Protein AF-A0A357ZGT5-F1 (afdb_monomer_lite)

Secondary structure (DSSP, 8-state):
-PPPHHHHHHHHHHHHHHHHHHHHHHHHHHHTT---GGG-SSS-HHHHHHHHHHHHHHHHHHHHHHHHHHHHHHHHHHHSS---GGGGTT-HHHHHHHHHTS--GGG--S--TT-SPP--TTTTHHHHHHHHHHTSTTTTHHHHHTT-TT----HHHHHHHHHHT----HHHHHHHHHHHHHHHHHHTT--S-THHHHTT--TTSSSS----HHHHHHHHHHHHHHHHHHHHHHHHHHHHHHHTT--S--TT---HHHHHHHHHSS-HHHHIIIIII--S-HHHHHHHHHHHT---TT-----

Foldseek 3Di:
DDDDPLRVVLVVLQVLLLQLLVLQLQLLLLLLQQDDPVPPPPDDNVVNLVSNLSSLVSNLSSLLSLLLSLLQLLCCLVPVHGDDCVVVPSQQVVSLVSSQPRDLVVLDDPPCPQLHADDDPLPPLLSVLSRCCRVCVQNCVVVVCVVDVDDDDDSSVSLVVQLVRFDDDVLLVVLLVLLVCLVVVVVVPDPPPCCVVVVLDPDDDAPDGRGDRSSNRSSLVSLSSSLNSLSSSLSSQVSSVVVSPNDPDPDPSDTSNVSCVVQRPDDSSVNCCCSRSNPPCPPVSVVVVVVVVDPDPPPPDDD

Radius of gyration: 22.73 Å; chains: 1; bounding box: 50×47×88 Å

pLDDT: mean 81.33, std 16.62, range [40.03, 98.38]

Sequence (303 aa):
MNVPRELQIWRSLVSETQFAVELTNLGITRLCHVPLPEHFFIGNPRDGQYALDVGLHSFTSGLERLCKLAISVHNFCLNNEFPNLRKLSHNIKDILDQLEKCDMTSFAHATDKYLTRPVDPLDPELTKFLTQFAQGAGRYEYLDALSYSDRDTDMYQDWQLLCARSSLHDDIKNLVALRSVIPDAIDAGISGPVEALLDFFTIENCFGKTMYEPSVAVALSLFRKARWAAACLSSVSSHAFRVLHIPGILPGIPYLTEIVSPGLLHSSSSYFQYNIAKLNDVGGINEALSAIRFPNEDDTEED

Structure (mmCIF, N/CA/C/O backbone):
data_AF-A0A357ZGT5-F1
#
_entry.id   AF-A0A357ZGT5-F1
#
loop_
_atom_site.group_PDB
_atom_site.id
_atom_site.type_symbol
_atom_site.label_atom_id
_atom_site.label_alt_id
_atom_site.label_comp_id
_atom_site.label_asym_id
_atom_site.label_entity_id
_atom_site.label_seq_id
_atom_site.pdbx_PDB_ins_code
_atom_site.Cartn_x
_atom_site.Cartn_y
_atom_site.Cartn_z
_atom_site.occupancy
_atom_site.B_iso_or_equiv
_atom_site.auth_seq_id
_atom_site.auth_comp_id
_atom_site.auth_asym_id
_atom_site.auth_atom_id
_atom_site.pdbx_PDB_model_num
ATOM 1 N N . MET A 1 1 ? -4.707 26.677 26.610 1.00 57.19 1 MET A N 1
ATOM 2 C CA . MET A 1 1 ? -6.104 26.290 26.315 1.00 57.19 1 MET A CA 1
ATOM 3 C C . MET A 1 1 ? -6.111 24.770 26.194 1.00 57.19 1 MET A C 1
ATOM 5 O O . MET A 1 1 ? -5.286 24.262 25.444 1.00 57.19 1 MET A O 1
ATOM 9 N N . ASN A 1 2 ? -6.908 24.041 26.980 1.00 72.00 2 ASN A N 1
ATOM 10 C CA . ASN A 1 2 ? -6.891 22.571 26.957 1.00 72.00 2 ASN A CA 1
ATOM 11 C C . ASN A 1 2 ? -7.624 22.065 25.709 1.00 72.00 2 ASN A C 1
ATOM 13 O O . ASN A 1 2 ? -8.795 22.375 25.517 1.00 72.00 2 ASN A O 1
ATOM 17 N N . VAL A 1 3 ? -6.926 21.315 24.856 1.00 75.44 3 VAL A N 1
ATOM 18 C CA . VAL A 1 3 ? -7.518 20.665 23.678 1.00 75.44 3 VAL A CA 1
ATOM 19 C C . VAL A 1 3 ? -8.342 19.465 24.166 1.00 75.44 3 VAL A C 1
ATOM 21 O O . VAL A 1 3 ? -7.759 18.635 24.868 1.00 75.44 3 VAL A O 1
ATOM 24 N N . PRO A 1 4 ? -9.640 19.341 23.813 1.00 84.50 4 PRO A N 1
ATOM 25 C CA . PRO A 1 4 ? -10.458 18.178 24.164 1.00 84.50 4 PRO A CA 1
ATOM 26 C C . PRO A 1 4 ? -9.779 16.861 23.779 1.00 84.50 4 PRO A C 1
ATOM 28 O O . PRO A 1 4 ? -9.097 16.785 22.753 1.00 84.50 4 PRO A O 1
ATOM 31 N N . ARG A 1 5 ? -9.950 15.818 24.593 1.00 85.56 5 ARG A N 1
ATOM 32 C CA . ARG A 1 5 ? -9.291 14.518 24.387 1.00 85.56 5 ARG A CA 1
ATOM 33 C C . ARG A 1 5 ? -9.682 13.901 23.043 1.00 85.56 5 ARG A C 1
ATOM 35 O O . ARG A 1 5 ? -8.833 13.371 22.334 1.00 85.56 5 ARG A O 1
ATOM 42 N N . GLU A 1 6 ? -10.946 14.022 22.679 1.00 85.94 6 GLU A N 1
ATOM 43 C CA . GLU A 1 6 ? -11.554 13.531 21.441 1.00 85.94 6 GLU A CA 1
ATOM 44 C C . GLU A 1 6 ? -10.897 14.190 20.223 1.00 85.94 6 GLU A C 1
ATOM 46 O O . GLU A 1 6 ? -10.555 13.531 19.241 1.00 85.94 6 GLU A O 1
ATOM 51 N N . LEU A 1 7 ? -10.621 15.492 20.332 1.00 83.88 7 LEU A N 1
ATOM 52 C CA . LEU A 1 7 ? -9.930 16.261 19.306 1.00 83.88 7 LEU A CA 1
ATOM 53 C C . LEU A 1 7 ? -8.456 15.848 19.168 1.00 83.88 7 LEU A C 1
ATOM 55 O O . LEU A 1 7 ? -7.930 15.811 18.056 1.00 83.88 7 LEU A O 1
ATOM 59 N N . GLN A 1 8 ? -7.782 15.518 20.274 1.00 88.12 8 GLN A N 1
ATOM 60 C CA . GLN A 1 8 ? -6.415 14.983 20.232 1.00 88.12 8 GLN A CA 1
ATOM 61 C C . GLN A 1 8 ? -6.375 13.613 19.548 1.00 88.12 8 GLN A C 1
ATOM 63 O O . GLN A 1 8 ? -5.542 13.402 18.671 1.00 88.12 8 GLN A O 1
ATOM 68 N N . ILE A 1 9 ? -7.310 12.721 19.893 1.00 89.56 9 ILE A N 1
ATOM 69 C CA . ILE A 1 9 ? -7.447 11.400 19.265 1.00 89.56 9 ILE A CA 1
ATOM 70 C C . ILE A 1 9 ? -7.639 11.551 17.757 1.00 89.56 9 ILE A C 1
ATOM 72 O O . ILE A 1 9 ? -6.921 10.921 16.983 1.00 89.56 9 ILE A O 1
ATOM 76 N N . TRP A 1 10 ? -8.560 12.416 17.327 1.00 90.44 10 TRP A N 1
ATOM 77 C CA . TRP A 1 10 ? -8.812 12.608 15.902 1.00 90.44 10 TRP A CA 1
ATOM 78 C C . TRP A 1 10 ? -7.596 13.160 15.158 1.00 90.44 10 TRP A C 1
ATOM 80 O O . TRP A 1 10 ? -7.269 12.682 14.076 1.00 90.44 10 TRP A O 1
ATOM 90 N N . ARG A 1 11 ? -6.868 14.116 15.749 1.00 90.38 11 ARG A N 1
ATOM 91 C CA . ARG A 1 11 ? -5.610 14.617 15.170 1.00 90.38 11 ARG A CA 1
ATOM 92 C C . ARG A 1 11 ? -4.573 13.509 15.013 1.00 90.38 11 ARG A C 1
ATOM 94 O O . ARG A 1 11 ? -3.933 13.440 13.970 1.00 90.38 11 ARG A O 1
ATOM 101 N N . SER A 1 12 ? -4.443 12.620 15.998 1.00 92.88 12 SER A N 1
ATOM 102 C CA . SER A 1 12 ? -3.570 11.450 15.879 1.00 92.88 12 SER A CA 1
ATOM 103 C C . SER A 1 12 ? -4.016 10.514 14.755 1.00 92.88 12 SER A C 1
ATOM 105 O O . SER A 1 12 ? -3.168 10.061 13.993 1.00 92.88 12 SER A O 1
ATOM 107 N N . LEU A 1 13 ? -5.322 10.267 14.600 1.00 94.56 13 LEU A N 1
ATOM 108 C CA . LEU A 1 13 ? -5.851 9.471 13.486 1.00 94.56 13 LEU A CA 1
ATOM 109 C C . LEU A 1 13 ? -5.545 10.119 12.131 1.00 94.56 13 LEU A C 1
ATOM 111 O O . LEU A 1 13 ? -5.118 9.421 11.216 1.00 94.56 13 LEU A O 1
ATOM 115 N N . VAL A 1 14 ? -5.711 11.438 12.006 1.00 94.00 14 VAL A N 1
ATOM 116 C CA . VAL A 1 14 ? -5.382 12.197 10.789 1.00 94.00 14 VAL A CA 1
ATOM 117 C C . VAL A 1 14 ? -3.901 12.053 10.444 1.00 94.00 14 VAL A C 1
ATOM 119 O O . VAL A 1 14 ? -3.580 11.606 9.345 1.00 94.00 14 VAL A O 1
ATOM 122 N N . SER A 1 15 ? -3.002 12.367 11.381 1.00 94.88 15 SER A N 1
ATOM 123 C CA . SER A 1 15 ? -1.555 12.298 11.138 1.00 94.88 15 SER A CA 1
ATOM 124 C C . SER A 1 15 ? -1.088 10.880 10.811 1.00 94.88 15 SER A C 1
ATOM 126 O O . SER A 1 15 ? -0.300 10.685 9.889 1.00 94.88 15 SER A O 1
ATOM 128 N N . GLU A 1 16 ? -1.603 9.877 11.522 1.00 96.88 16 GLU A N 1
ATOM 129 C CA . GLU A 1 16 ? -1.247 8.480 11.272 1.00 96.88 16 GLU A CA 1
ATOM 130 C C . GLU A 1 16 ? -1.785 7.995 9.918 1.00 96.88 16 GLU A C 1
ATOM 132 O O . GLU A 1 16 ? -1.096 7.263 9.211 1.00 96.88 16 GLU A O 1
ATOM 137 N N . THR A 1 17 ? -2.975 8.451 9.510 1.00 97.44 17 THR A N 1
ATOM 138 C CA . THR A 1 17 ? -3.542 8.147 8.186 1.00 97.44 17 THR A CA 1
ATOM 139 C C . THR A 1 17 ? -2.715 8.786 7.073 1.00 97.44 17 THR A C 1
ATOM 141 O O . THR A 1 17 ? -2.400 8.106 6.099 1.00 97.44 17 THR A O 1
ATOM 144 N N . GLN A 1 18 ? -2.317 10.056 7.220 1.00 96.44 18 GLN A N 1
ATOM 145 C CA . GLN A 1 18 ? -1.448 10.747 6.256 1.00 96.44 18 GLN A CA 1
ATOM 146 C C . GLN A 1 18 ? -0.138 9.986 6.070 1.00 96.44 18 GLN A C 1
ATOM 148 O O . GLN A 1 18 ? 0.214 9.613 4.952 1.00 96.44 18 GLN A O 1
ATOM 153 N N . PHE A 1 19 ? 0.521 9.655 7.179 1.00 97.06 19 PHE A N 1
ATOM 154 C CA . PHE A 1 19 ? 1.776 8.920 7.149 1.00 97.06 19 PHE A CA 1
ATOM 155 C C . PHE A 1 19 ? 1.626 7.525 6.521 1.00 97.06 19 PHE A C 1
ATOM 157 O O . PHE A 1 19 ? 2.472 7.089 5.739 1.00 97.06 19 PHE A O 1
ATOM 164 N N . ALA A 1 20 ? 0.532 6.818 6.818 1.00 98.12 20 ALA A N 1
ATOM 165 C CA . ALA A 1 20 ? 0.255 5.509 6.239 1.00 98.12 20 ALA A CA 1
ATOM 166 C C . ALA A 1 20 ? 0.034 5.577 4.716 1.00 98.12 20 ALA A C 1
ATOM 168 O O . ALA A 1 20 ? 0.559 4.735 3.982 1.00 98.12 20 ALA A O 1
ATOM 169 N N . VAL A 1 21 ? -0.698 6.587 4.232 1.00 97.62 21 VAL A N 1
ATOM 170 C CA . VAL A 1 21 ? -0.926 6.830 2.796 1.00 97.62 21 VAL A CA 1
ATOM 171 C C . VAL A 1 21 ? 0.382 7.180 2.086 1.00 97.62 21 VAL A C 1
ATOM 173 O O . VAL A 1 21 ? 0.682 6.589 1.047 1.00 97.62 21 VAL A O 1
ATOM 176 N N . GLU A 1 22 ? 1.185 8.081 2.652 1.00 96.69 22 GLU A N 1
ATOM 177 C CA . GLU A 1 22 ? 2.483 8.482 2.094 1.00 96.69 22 GLU A CA 1
ATOM 178 C C . GLU A 1 22 ? 3.434 7.291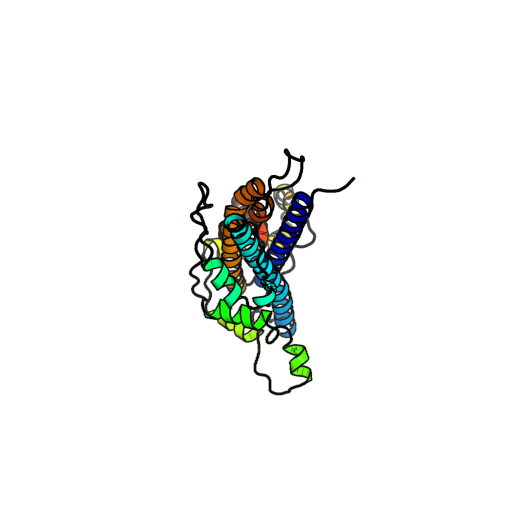 1.957 1.00 96.69 22 GLU A C 1
ATOM 180 O O . GLU A 1 22 ? 3.973 7.051 0.875 1.00 96.69 22 GLU A O 1
ATOM 185 N N . LEU A 1 23 ? 3.594 6.495 3.019 1.00 97.56 23 LEU A N 1
ATOM 186 C CA . LEU A 1 23 ? 4.432 5.296 2.995 1.00 97.56 23 LEU A CA 1
ATOM 187 C C . LEU A 1 23 ? 3.951 4.262 1.977 1.00 97.56 23 LEU A C 1
ATOM 189 O O . LEU A 1 23 ? 4.761 3.675 1.259 1.00 97.56 23 LEU A O 1
ATOM 193 N N . THR A 1 24 ? 2.638 4.055 1.898 1.00 98.19 24 THR A N 1
ATOM 194 C CA . THR A 1 24 ? 2.031 3.118 0.950 1.00 98.19 24 THR A CA 1
ATOM 195 C C . THR A 1 24 ? 2.313 3.545 -0.488 1.00 98.19 24 THR A C 1
ATOM 197 O O . THR A 1 24 ? 2.815 2.743 -1.276 1.00 98.19 24 THR A O 1
ATOM 200 N N . ASN A 1 25 ? 2.057 4.812 -0.822 1.00 96.00 25 ASN A N 1
ATOM 201 C CA . ASN A 1 25 ? 2.300 5.355 -2.158 1.00 96.00 25 ASN A CA 1
ATOM 202 C C . ASN A 1 25 ? 3.784 5.345 -2.521 1.00 96.00 25 ASN A C 1
ATOM 204 O O . ASN A 1 25 ? 4.143 4.951 -3.631 1.00 96.00 25 ASN A O 1
ATOM 208 N N . LEU A 1 26 ? 4.653 5.722 -1.582 1.00 93.69 26 LEU A N 1
ATOM 209 C CA . LEU A 1 26 ? 6.099 5.667 -1.770 1.00 93.69 26 LEU A CA 1
ATOM 210 C C . LEU A 1 26 ? 6.569 4.233 -2.032 1.00 93.69 26 LEU A C 1
ATOM 212 O O . LEU A 1 26 ? 7.369 4.006 -2.939 1.00 93.69 26 LEU A O 1
ATOM 216 N N . GLY A 1 27 ? 6.054 3.273 -1.263 1.00 95.81 27 GLY A N 1
ATOM 217 C CA . GLY A 1 27 ? 6.351 1.854 -1.417 1.00 95.81 27 GLY A CA 1
ATOM 218 C C . GLY A 1 27 ? 5.925 1.322 -2.780 1.00 95.81 27 GLY A C 1
ATOM 219 O O . GLY A 1 27 ? 6.769 0.825 -3.519 1.00 95.81 27 GLY A O 1
ATOM 220 N N . ILE A 1 28 ? 4.656 1.502 -3.161 1.00 96.75 28 ILE A N 1
ATOM 221 C CA . ILE A 1 28 ? 4.138 1.060 -4.469 1.00 96.75 28 ILE A CA 1
ATOM 222 C C . ILE A 1 28 ? 4.938 1.697 -5.607 1.00 96.75 28 ILE A C 1
ATOM 224 O O . ILE A 1 28 ? 5.384 0.995 -6.512 1.00 96.75 28 ILE A O 1
ATOM 228 N N . THR A 1 29 ? 5.192 3.007 -5.528 1.00 92.62 29 THR A N 1
ATOM 229 C CA . THR A 1 29 ? 5.987 3.720 -6.534 1.00 92.62 29 THR A CA 1
ATOM 230 C C . THR A 1 29 ? 7.374 3.117 -6.666 1.00 92.62 29 THR A C 1
ATOM 232 O O . THR A 1 29 ? 7.810 2.846 -7.776 1.00 92.62 29 THR A O 1
ATOM 235 N N . ARG A 1 30 ? 8.083 2.870 -5.563 1.00 91.56 30 ARG A N 1
ATOM 236 C CA . ARG A 1 30 ? 9.424 2.268 -5.605 1.00 91.56 30 ARG A CA 1
ATOM 237 C C . ARG A 1 30 ? 9.403 0.853 -6.175 1.00 91.56 30 ARG A C 1
ATOM 239 O O . ARG A 1 30 ? 10.250 0.540 -7.004 1.00 91.56 30 ARG A O 1
ATOM 246 N N . LEU A 1 31 ? 8.414 0.049 -5.793 1.00 94.88 31 LEU A N 1
ATOM 247 C CA . LEU A 1 31 ? 8.269 -1.335 -6.245 1.00 94.88 31 LEU A CA 1
ATOM 248 C C . LEU A 1 31 ? 8.040 -1.446 -7.759 1.00 94.88 31 LEU A C 1
ATOM 250 O O . LEU A 1 31 ? 8.570 -2.362 -8.376 1.00 94.88 31 LEU A O 1
ATOM 254 N N . CYS A 1 32 ? 7.369 -0.475 -8.388 1.00 93.12 32 CYS A N 1
ATOM 255 C CA . CYS A 1 32 ? 7.240 -0.405 -9.853 1.00 93.12 32 CYS A CA 1
ATOM 256 C C . CYS A 1 32 ? 8.585 -0.301 -10.601 1.00 93.12 32 CYS A C 1
ATOM 258 O O . CYS A 1 32 ? 8.647 -0.598 -11.794 1.00 93.12 32 CYS A O 1
ATOM 260 N N . HIS A 1 33 ? 9.650 0.134 -9.921 1.00 88.62 33 HIS A N 1
ATOM 261 C CA . HIS A 1 33 ? 10.976 0.361 -10.503 1.00 88.62 33 HIS A CA 1
ATOM 262 C C . HIS A 1 33 ? 12.006 -0.691 -10.070 1.00 88.62 33 HIS A C 1
ATOM 264 O O . HIS A 1 33 ? 13.198 -0.503 -10.307 1.00 88.62 33 HIS A O 1
ATOM 270 N N . VAL A 1 34 ? 11.584 -1.775 -9.408 1.00 89.56 34 VAL A N 1
ATOM 271 C CA . VAL A 1 34 ? 12.497 -2.862 -9.031 1.00 89.56 34 VAL A CA 1
ATOM 272 C C . VAL A 1 34 ? 12.945 -3.583 -10.308 1.00 89.56 34 VAL A C 1
ATOM 274 O O . VAL A 1 34 ? 12.082 -4.134 -11.001 1.00 89.56 34 VAL A O 1
ATOM 277 N N . PRO A 1 35 ? 14.250 -3.569 -10.640 1.00 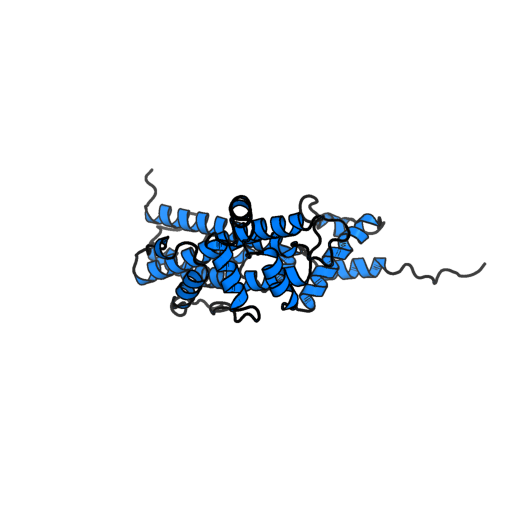84.25 35 PRO A N 1
ATOM 278 C CA . PRO A 1 35 ? 14.770 -4.215 -11.839 1.00 84.25 35 PRO A CA 1
ATOM 279 C C . PRO A 1 35 ? 14.658 -5.732 -11.744 1.00 84.25 35 PRO A C 1
ATOM 281 O O . PRO A 1 35 ? 14.642 -6.295 -10.649 1.00 84.25 35 PRO A O 1
ATOM 284 N N . LEU A 1 36 ? 14.616 -6.385 -12.903 1.00 81.31 36 LEU A N 1
ATOM 285 C CA . LEU A 1 36 ? 14.666 -7.841 -13.039 1.00 81.31 36 LEU A CA 1
ATOM 286 C C . LEU A 1 36 ? 15.964 -8.262 -13.745 1.00 81.31 36 LEU A C 1
ATOM 288 O O . LEU A 1 36 ? 16.520 -7.454 -14.495 1.00 81.31 36 LEU A O 1
ATOM 292 N N . PRO A 1 37 ? 16.429 -9.514 -13.555 1.00 71.56 37 PRO A N 1
ATOM 293 C CA . PRO A 1 37 ? 17.689 -10.007 -14.107 1.00 71.56 37 PRO A CA 1
ATOM 294 C C . PRO A 1 37 ? 17.898 -9.757 -15.595 1.00 71.56 37 PRO A C 1
ATOM 296 O O . PRO A 1 37 ? 18.979 -9.356 -16.019 1.00 71.56 37 PRO A O 1
ATOM 299 N N . GLU A 1 38 ? 16.831 -9.930 -16.369 1.00 66.44 38 GLU A N 1
ATOM 300 C CA . GLU A 1 38 ? 16.795 -9.765 -17.824 1.00 66.44 38 GLU A CA 1
ATOM 301 C C . GLU A 1 38 ? 17.068 -8.322 -18.281 1.00 66.44 38 GLU A C 1
ATOM 303 O O . GLU A 1 38 ? 17.294 -8.077 -19.462 1.00 66.44 38 GLU A O 1
ATOM 308 N N . HIS A 1 39 ? 17.090 -7.364 -17.352 1.00 60.41 39 HIS A N 1
ATOM 309 C CA . HIS A 1 39 ? 17.337 -5.951 -17.617 1.00 60.41 39 HIS A CA 1
ATOM 310 C C . HIS A 1 39 ? 18.647 -5.428 -16.999 1.00 60.41 39 HIS A C 1
ATOM 312 O O . HIS A 1 39 ? 18.957 -4.245 -17.144 1.00 60.41 39 HIS A O 1
ATOM 318 N N . PHE A 1 40 ? 19.465 -6.280 -16.361 1.00 57.94 40 PHE A N 1
ATOM 319 C CA . PHE A 1 40 ? 20.779 -5.898 -15.811 1.00 57.94 40 PHE A CA 1
ATOM 320 C C . PHE A 1 40 ? 21.895 -5.840 -16.864 1.00 57.94 40 PHE A C 1
ATOM 322 O O . PHE A 1 40 ? 23.033 -6.212 -16.588 1.00 57.94 40 PHE A O 1
ATOM 329 N N . PHE A 1 41 ? 21.637 -5.319 -18.063 1.00 50.84 41 PHE A N 1
ATOM 330 C CA . PHE A 1 41 ? 22.713 -5.140 -19.045 1.00 50.84 41 PHE A CA 1
ATOM 331 C C . PHE A 1 41 ? 23.808 -4.154 -18.568 1.00 50.84 41 PHE A C 1
ATOM 333 O O . PHE A 1 41 ? 24.872 -4.102 -19.178 1.00 50.84 41 PHE A O 1
ATOM 340 N N . ILE A 1 42 ? 23.576 -3.381 -17.487 1.00 45.78 42 ILE A N 1
ATOM 341 C CA . ILE A 1 42 ? 24.476 -2.306 -17.009 1.00 45.78 42 ILE A CA 1
ATOM 342 C C . ILE A 1 42 ? 24.602 -2.229 -15.454 1.00 45.78 42 ILE A C 1
ATOM 344 O O . ILE A 1 42 ? 25.376 -1.424 -14.944 1.00 45.78 42 ILE A O 1
ATOM 348 N N . GLY A 1 43 ? 23.899 -3.056 -14.660 1.00 48.72 43 GLY A N 1
ATOM 349 C CA . GLY A 1 43 ? 23.758 -2.854 -13.196 1.00 48.72 43 GLY A CA 1
ATOM 350 C C . GLY A 1 43 ? 24.189 -4.024 -12.299 1.00 48.72 43 GLY A C 1
ATOM 351 O O . GLY A 1 43 ? 24.246 -5.170 -12.739 1.00 48.72 43 GLY A O 1
ATOM 352 N N . ASN A 1 44 ? 24.468 -3.744 -11.019 1.00 57.06 44 ASN A N 1
ATOM 353 C CA . ASN A 1 44 ? 24.781 -4.761 -10.009 1.00 57.06 44 ASN A CA 1
ATOM 354 C C . ASN A 1 44 ? 23.467 -5.379 -9.482 1.00 57.06 44 ASN A C 1
ATOM 356 O O . ASN A 1 44 ? 22.594 -4.622 -9.062 1.00 57.06 44 ASN A O 1
ATOM 360 N N . PRO A 1 45 ? 23.306 -6.716 -9.415 1.00 60.16 45 PRO A N 1
ATOM 361 C CA . PRO A 1 45 ? 22.122 -7.363 -8.828 1.00 60.16 45 PRO A CA 1
ATOM 362 C C . PRO A 1 45 ? 21.738 -6.839 -7.432 1.00 60.16 45 PRO A C 1
ATOM 364 O O . PRO A 1 45 ? 20.560 -6.795 -7.078 1.00 60.16 45 PRO A O 1
ATOM 367 N N . ARG A 1 46 ? 22.725 -6.360 -6.660 1.00 65.75 46 ARG A N 1
ATOM 368 C CA . ARG A 1 46 ? 22.523 -5.722 -5.348 1.00 65.75 46 ARG A CA 1
ATOM 369 C C . ARG A 1 46 ? 21.684 -4.440 -5.408 1.00 65.75 46 ARG A C 1
ATOM 371 O O . ARG A 1 46 ? 21.004 -4.123 -4.435 1.00 65.75 46 ARG A O 1
ATOM 378 N N . ASP A 1 47 ? 21.677 -3.738 -6.539 1.00 68.00 47 ASP A N 1
ATOM 379 C CA . ASP A 1 47 ? 20.860 -2.536 -6.741 1.00 68.00 47 ASP A CA 1
ATOM 380 C C . ASP A 1 47 ? 19.365 -2.891 -6.820 1.00 68.00 47 ASP A C 1
ATOM 382 O O . ASP A 1 47 ? 18.515 -2.131 -6.347 1.00 68.00 47 ASP A O 1
ATOM 386 N N . GLY A 1 48 ? 19.038 -4.073 -7.361 1.00 74.81 48 GLY A N 1
ATOM 387 C CA . GLY A 1 48 ? 17.667 -4.578 -7.427 1.00 74.81 48 GLY A CA 1
ATOM 388 C C . GLY A 1 48 ? 17.108 -4.971 -6.068 1.00 74.81 48 GLY A C 1
ATOM 389 O O . GLY A 1 48 ? 15.991 -4.580 -5.724 1.00 74.81 48 GLY A O 1
ATOM 390 N N . GLN A 1 49 ? 17.909 -5.666 -5.266 1.00 81.88 49 GLN A N 1
ATOM 391 C CA . GLN A 1 49 ? 17.516 -6.067 -3.918 1.00 81.88 49 GLN A CA 1
ATOM 392 C C . GLN A 1 49 ? 17.395 -4.859 -2.975 1.00 81.88 49 GLN A C 1
ATOM 394 O O . GLN A 1 49 ? 16.401 -4.746 -2.263 1.00 81.88 49 GLN A O 1
ATOM 399 N N . TYR A 1 50 ? 18.305 -3.879 -3.048 1.00 82.88 50 TYR A N 1
ATOM 400 C CA . TYR A 1 50 ? 18.150 -2.623 -2.302 1.00 82.88 50 TYR A CA 1
ATOM 401 C C . TYR A 1 50 ? 16.860 -1.876 -2.679 1.00 82.88 50 TYR A C 1
ATOM 403 O O . TYR A 1 50 ? 16.120 -1.414 -1.804 1.00 82.88 50 TYR A O 1
ATOM 411 N N . ALA A 1 51 ? 16.561 -1.759 -3.978 1.00 84.69 51 ALA A N 1
ATOM 412 C CA . ALA A 1 51 ? 15.331 -1.121 -4.442 1.00 84.69 51 ALA A CA 1
ATOM 413 C C . ALA A 1 51 ? 14.080 -1.850 -3.922 1.00 84.69 51 ALA A C 1
ATOM 415 O O . ALA A 1 51 ? 13.120 -1.193 -3.499 1.00 84.69 51 ALA A O 1
ATOM 416 N N . LEU A 1 52 ? 14.117 -3.186 -3.915 1.00 91.44 52 LEU A N 1
ATOM 417 C CA . LEU A 1 52 ? 13.062 -4.030 -3.369 1.00 91.44 52 LEU A CA 1
ATOM 418 C C . LEU A 1 52 ? 12.876 -3.784 -1.870 1.00 91.44 52 LEU A C 1
ATOM 420 O O . LEU A 1 52 ? 11.774 -3.429 -1.460 1.00 91.44 52 LEU A O 1
ATOM 424 N N . ASP A 1 53 ? 13.932 -3.887 -1.067 1.00 90.50 53 ASP A N 1
ATOM 425 C CA . ASP A 1 53 ? 13.869 -3.738 0.392 1.00 90.50 53 ASP A CA 1
ATOM 426 C C . ASP A 1 53 ? 13.308 -2.383 0.811 1.00 90.50 53 ASP A C 1
ATOM 428 O O . ASP A 1 53 ? 12.437 -2.283 1.679 1.00 90.50 53 ASP A O 1
ATOM 432 N N . VAL A 1 54 ? 13.777 -1.317 0.167 1.00 90.12 54 VAL A N 1
ATOM 433 C CA . VAL A 1 54 ? 13.319 0.044 0.446 1.00 90.12 54 VAL A CA 1
ATOM 434 C C . VAL A 1 54 ? 11.850 0.224 0.039 1.00 90.12 54 VAL A C 1
ATOM 436 O O . VAL A 1 54 ? 11.095 0.901 0.745 1.00 90.12 54 VAL A O 1
ATOM 439 N N . GLY A 1 55 ? 11.427 -0.379 -1.075 1.00 94.31 55 GLY A N 1
ATOM 440 C CA . GLY A 1 55 ? 10.033 -0.384 -1.519 1.00 94.31 55 GLY A CA 1
ATOM 441 C C . GLY A 1 55 ? 9.118 -1.173 -0.581 1.00 94.31 55 GLY A C 1
ATOM 442 O O . GLY A 1 55 ? 8.096 -0.646 -0.132 1.00 94.31 55 GLY A O 1
ATOM 443 N N . LEU A 1 56 ? 9.511 -2.398 -0.223 1.00 96.38 56 LEU A N 1
ATOM 444 C CA . LEU A 1 56 ? 8.780 -3.265 0.698 1.00 96.38 56 LEU A CA 1
ATOM 445 C C . LEU A 1 56 ? 8.690 -2.645 2.082 1.00 96.38 56 LEU A C 1
ATOM 447 O O . LEU A 1 56 ? 7.608 -2.633 2.655 1.00 96.38 56 LEU A O 1
ATOM 451 N N . HIS A 1 57 ? 9.768 -2.054 2.594 1.00 95.25 57 HIS A N 1
ATOM 452 C CA . HIS A 1 57 ? 9.753 -1.415 3.903 1.00 95.25 57 HIS A CA 1
ATOM 453 C C . HIS A 1 57 ? 8.725 -0.289 3.994 1.00 95.25 57 HIS A C 1
ATOM 455 O O . HIS A 1 57 ? 7.953 -0.239 4.959 1.00 95.25 57 HIS A O 1
ATOM 461 N N . SER A 1 58 ? 8.687 0.594 2.992 1.00 96.56 58 SER A N 1
ATOM 462 C CA . SER A 1 58 ? 7.671 1.643 2.923 1.00 96.56 58 SER A CA 1
ATOM 463 C C . SER A 1 58 ? 6.272 1.039 2.776 1.00 96.56 58 SER A C 1
ATOM 465 O O . SER A 1 58 ? 5.377 1.384 3.548 1.00 96.56 58 SER A O 1
ATOM 467 N N . PHE A 1 59 ? 6.089 0.081 1.865 1.00 98.19 59 PHE A N 1
ATOM 468 C CA . PHE A 1 59 ? 4.779 -0.508 1.602 1.00 98.19 59 PHE A CA 1
ATOM 469 C C . PHE A 1 59 ? 4.213 -1.285 2.798 1.00 98.19 59 PHE A C 1
ATOM 471 O O . PHE A 1 59 ? 3.088 -1.011 3.211 1.00 98.19 59 PHE A O 1
ATOM 478 N N . THR A 1 60 ? 4.957 -2.229 3.383 1.00 97.62 60 THR A N 1
ATOM 479 C CA . THR A 1 60 ? 4.461 -3.059 4.493 1.00 97.62 60 THR A CA 1
ATOM 480 C C . THR A 1 60 ? 4.145 -2.209 5.716 1.00 97.62 60 THR A C 1
ATOM 482 O O . THR A 1 60 ? 3.123 -2.434 6.357 1.00 97.62 60 THR A O 1
ATOM 485 N N . SER A 1 61 ? 4.968 -1.194 6.001 1.00 96.94 61 SER A N 1
ATOM 486 C CA . SER A 1 61 ? 4.722 -0.251 7.098 1.00 96.94 61 SER A CA 1
ATOM 487 C C . SER A 1 61 ? 3.463 0.589 6.854 1.00 96.94 61 SER A C 1
ATOM 489 O O . SER A 1 61 ? 2.675 0.793 7.776 1.00 96.94 61 SER A O 1
ATOM 491 N N . GLY A 1 62 ? 3.255 1.065 5.621 1.00 98.06 62 GLY A N 1
ATOM 492 C CA . GLY A 1 62 ? 2.053 1.804 5.233 1.00 98.06 62 GLY A CA 1
ATOM 493 C C . GLY A 1 62 ? 0.788 0.941 5.295 1.00 98.06 62 GLY A C 1
ATOM 494 O O . GLY A 1 62 ? -0.186 1.323 5.944 1.00 98.06 62 GLY A O 1
ATOM 495 N N . LEU A 1 63 ? 0.827 -0.259 4.708 1.00 98.38 63 LEU A N 1
ATOM 496 C CA . LEU A 1 63 ? -0.284 -1.214 4.703 1.00 98.38 63 LEU A CA 1
ATOM 497 C C . LEU A 1 63 ? -0.674 -1.645 6.122 1.00 98.38 63 LEU A C 1
ATOM 499 O O . LEU A 1 63 ? -1.861 -1.656 6.452 1.00 98.38 63 LEU A O 1
ATOM 503 N N . GLU A 1 64 ? 0.309 -1.976 6.963 1.00 97.88 64 GLU A N 1
ATOM 504 C CA . GLU A 1 64 ? 0.089 -2.319 8.370 1.00 97.88 64 GLU A CA 1
ATOM 505 C C . GLU A 1 64 ? -0.678 -1.203 9.085 1.00 97.88 64 GLU A C 1
ATOM 507 O O . GLU A 1 64 ? -1.685 -1.471 9.744 1.00 97.88 64 GLU A O 1
ATOM 512 N N . ARG A 1 65 ? -0.223 0.047 8.940 1.00 97.62 65 ARG A N 1
ATOM 513 C CA . ARG A 1 65 ? -0.849 1.209 9.581 1.00 97.62 65 ARG A CA 1
ATOM 514 C C . ARG A 1 65 ? -2.261 1.444 9.060 1.00 97.62 65 ARG A C 1
ATOM 516 O O . ARG A 1 65 ? -3.162 1.596 9.877 1.00 97.62 65 ARG A O 1
ATOM 523 N N . LEU A 1 66 ? -2.485 1.387 7.744 1.00 97.69 66 LEU A N 1
ATOM 524 C CA . LEU A 1 66 ? -3.824 1.513 7.149 1.00 97.69 66 LEU A CA 1
ATOM 525 C C . LEU A 1 66 ? -4.797 0.473 7.710 1.00 97.69 66 LEU A C 1
ATOM 527 O O . LEU A 1 66 ? -5.890 0.822 8.157 1.00 97.69 66 LEU A O 1
ATOM 531 N N . CYS A 1 67 ? -4.394 -0.798 7.736 1.00 98.06 67 CYS A N 1
ATOM 532 C CA . CYS A 1 67 ? -5.246 -1.868 8.247 1.00 98.06 67 CYS A CA 1
ATOM 533 C C . CYS A 1 67 ? -5.511 -1.702 9.745 1.00 98.06 67 CYS A C 1
ATOM 535 O O . CYS A 1 67 ? -6.649 -1.827 10.192 1.00 98.06 67 CYS A O 1
ATOM 537 N N . LYS A 1 68 ? -4.479 -1.377 10.533 1.00 97.69 68 LYS A N 1
ATOM 538 C CA . LYS A 1 68 ? -4.627 -1.148 11.975 1.00 97.69 68 LYS A CA 1
ATOM 539 C C . LYS A 1 68 ? -5.510 0.060 12.272 1.00 97.69 68 LYS A C 1
ATOM 541 O O . LYS A 1 68 ? -6.316 -0.011 13.196 1.00 97.69 68 LYS A O 1
ATOM 546 N N . LEU A 1 69 ? -5.411 1.138 11.498 1.00 97.19 69 LEU A N 1
ATOM 547 C CA . LEU A 1 69 ? -6.315 2.285 11.590 1.00 97.19 69 LEU A CA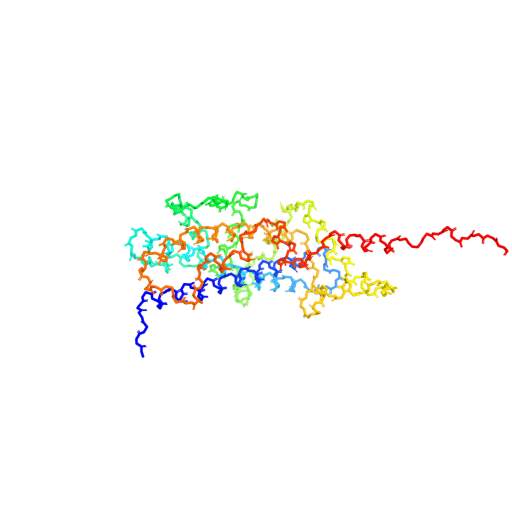 1
ATOM 548 C C . LEU A 1 69 ? -7.756 1.869 11.293 1.00 97.19 69 LEU A C 1
ATOM 550 O O . LEU A 1 69 ? -8.635 2.158 12.099 1.00 97.19 69 LEU A O 1
ATOM 554 N N . ALA A 1 70 ? -7.995 1.135 10.204 1.00 96.12 70 ALA A N 1
ATOM 555 C CA . ALA A 1 70 ? -9.329 0.650 9.854 1.00 96.12 70 ALA A CA 1
ATOM 556 C C . ALA A 1 70 ? -9.931 -0.222 10.971 1.00 96.12 70 ALA A C 1
ATOM 558 O O . ALA A 1 70 ? -11.036 0.058 11.431 1.00 96.12 70 ALA A O 1
ATOM 559 N N . ILE A 1 71 ? -9.180 -1.206 11.482 1.00 97.25 71 ILE A N 1
ATOM 560 C CA . ILE A 1 71 ? -9.605 -2.070 12.600 1.00 97.25 71 ILE A CA 1
ATOM 561 C C . ILE A 1 71 ? -9.867 -1.241 13.865 1.00 97.25 71 ILE A C 1
ATOM 563 O O . ILE A 1 71 ? -10.857 -1.465 14.563 1.00 97.25 71 ILE A O 1
ATOM 567 N N . SER A 1 72 ? -8.987 -0.284 14.173 1.00 95.88 72 SER A N 1
ATOM 568 C CA . SER A 1 72 ? -9.087 0.565 15.366 1.00 95.88 72 SER A CA 1
ATOM 569 C C . SER A 1 72 ? -10.345 1.419 15.345 1.00 95.88 72 SER A C 1
ATOM 571 O O . SER A 1 72 ? -11.083 1.455 16.326 1.00 95.88 72 SER A O 1
ATOM 573 N N . VAL A 1 73 ? -10.583 2.099 14.224 1.00 94.50 73 VAL A N 1
ATOM 574 C CA . VAL A 1 73 ? -11.722 3.000 14.050 1.00 94.50 73 VAL A CA 1
ATOM 575 C C . VAL A 1 73 ? -13.024 2.202 13.985 1.00 94.50 73 VAL A C 1
ATOM 577 O O . VAL A 1 73 ? -14.001 2.602 14.611 1.00 94.50 73 VAL A O 1
ATOM 580 N N . HIS A 1 74 ? -13.028 1.042 13.323 1.00 95.00 74 HIS A N 1
ATOM 581 C CA . HIS A 1 74 ? -14.165 0.115 13.317 1.00 95.00 74 HIS A CA 1
ATOM 582 C C . HIS A 1 74 ? -14.557 -0.333 14.733 1.00 95.00 74 HIS A C 1
ATOM 584 O O . HIS A 1 74 ? -15.705 -0.161 15.139 1.00 95.00 74 HIS A O 1
ATOM 590 N N . ASN A 1 75 ? -13.595 -0.821 15.525 1.00 94.50 75 ASN A N 1
ATOM 591 C CA . ASN A 1 75 ? -13.849 -1.241 16.907 1.00 94.50 75 ASN A CA 1
ATOM 592 C C . ASN A 1 75 ? -14.323 -0.081 17.784 1.00 94.50 75 ASN A C 1
ATOM 594 O O . ASN A 1 75 ? -15.221 -0.265 18.604 1.00 94.50 75 ASN A O 1
ATOM 598 N N . PHE A 1 76 ? -13.760 1.112 17.585 1.00 93.00 76 PHE A N 1
ATOM 599 C CA . PHE A 1 76 ? -14.210 2.302 18.291 1.00 93.00 76 PHE A CA 1
ATOM 600 C C . PHE A 1 76 ? -15.673 2.632 17.964 1.00 93.00 76 PHE A C 1
ATOM 602 O O . PHE A 1 76 ? -16.441 2.919 18.874 1.00 93.00 76 PHE A O 1
ATOM 609 N N . CYS A 1 77 ? -16.088 2.530 16.698 1.00 90.81 77 CYS A N 1
ATOM 610 C CA . CYS A 1 77 ? -17.479 2.777 16.306 1.00 90.81 77 CYS A CA 1
ATOM 611 C C . CYS A 1 77 ? -18.469 1.802 16.961 1.00 90.81 77 CYS A C 1
ATOM 613 O O . CYS A 1 77 ? -19.589 2.195 17.270 1.00 90.81 77 CYS A O 1
ATOM 615 N N . LEU A 1 78 ? -18.072 0.543 17.169 1.00 91.56 78 LEU A N 1
ATOM 616 C CA . LEU A 1 78 ? -18.949 -0.479 17.750 1.00 91.56 78 LEU A CA 1
ATOM 617 C C . LEU A 1 78 ? -18.954 -0.474 19.281 1.00 91.56 78 LEU A C 1
ATOM 619 O O . LEU A 1 78 ? -20.002 -0.648 19.897 1.00 91.56 78 LEU A O 1
ATOM 623 N N . ASN A 1 79 ? -17.784 -0.287 19.891 1.00 91.75 79 ASN A N 1
ATOM 624 C CA . ASN A 1 79 ? -17.573 -0.545 21.315 1.00 91.75 79 ASN A CA 1
ATOM 625 C C . ASN A 1 79 ? -17.199 0.714 22.114 1.00 91.75 79 ASN A C 1
ATOM 627 O O . ASN A 1 79 ? -17.023 0.625 23.324 1.00 91.75 79 ASN A O 1
ATOM 631 N N . ASN A 1 80 ? -17.042 1.874 21.462 1.00 88.00 80 ASN A N 1
ATOM 632 C CA . ASN A 1 80 ? -16.475 3.106 22.032 1.00 88.00 80 ASN A CA 1
ATOM 633 C C . ASN A 1 80 ? -15.059 2.941 22.623 1.00 88.00 80 ASN A C 1
ATOM 635 O O . ASN A 1 80 ? -14.613 3.754 23.434 1.00 88.00 80 ASN A O 1
ATOM 639 N N . GLU A 1 81 ? -14.323 1.913 22.195 1.00 90.19 81 GLU A N 1
ATOM 640 C CA . GLU A 1 81 ? -12.983 1.599 22.689 1.00 90.19 81 GLU A CA 1
ATOM 641 C C . GLU A 1 81 ? -12.019 1.274 21.544 1.00 90.19 81 GLU A C 1
ATOM 643 O O . GLU A 1 81 ? -12.360 0.571 20.591 1.00 90.19 81 GLU A O 1
ATOM 648 N N . PHE A 1 82 ? -10.780 1.763 21.658 1.00 92.12 82 PHE A N 1
ATOM 649 C CA . PHE A 1 82 ? -9.706 1.402 20.737 1.00 92.12 82 PHE A CA 1
ATOM 650 C C . PHE A 1 82 ? -9.039 0.093 21.186 1.00 92.12 82 PHE A C 1
ATOM 652 O O . PHE A 1 82 ? -8.553 0.013 22.319 1.00 92.12 82 PHE A O 1
ATOM 659 N N . PRO A 1 83 ? -8.957 -0.927 20.317 1.00 93.44 83 PRO A N 1
ATOM 660 C CA . PRO A 1 83 ? -8.367 -2.210 20.665 1.00 93.44 83 PRO A CA 1
ATOM 661 C C . PRO A 1 83 ? -6.842 -2.104 20.799 1.00 93.44 83 PRO A C 1
ATOM 663 O O . PRO A 1 83 ? -6.176 -1.326 20.113 1.00 93.44 83 PRO A O 1
ATOM 666 N N . ASN A 1 84 ? -6.245 -2.953 21.640 1.00 92.12 84 ASN A N 1
ATOM 667 C CA . ASN A 1 84 ? -4.789 -3.072 21.706 1.00 92.12 84 ASN A CA 1
ATOM 668 C C . ASN A 1 84 ? -4.249 -3.890 20.520 1.00 92.12 84 ASN A C 1
ATOM 670 O O . ASN A 1 84 ? -4.080 -5.110 20.607 1.00 92.12 84 ASN A O 1
ATOM 674 N N . LEU A 1 85 ? -3.915 -3.197 19.432 1.00 91.88 85 LEU A N 1
ATOM 675 C CA . LEU A 1 85 ? -3.387 -3.805 18.208 1.00 91.88 85 LEU A CA 1
ATOM 676 C C . LEU A 1 85 ? -1.906 -4.201 18.277 1.00 91.88 85 LEU A C 1
ATOM 678 O O . LEU A 1 85 ? -1.383 -4.753 17.310 1.00 91.88 85 LEU A O 1
ATOM 682 N N . ARG A 1 86 ? -1.208 -3.991 19.404 1.00 88.50 86 ARG A N 1
ATOM 683 C CA . ARG A 1 86 ? 0.182 -4.469 19.549 1.00 88.50 86 ARG A CA 1
ATOM 684 C C . ARG A 1 86 ? 0.275 -5.991 19.476 1.00 88.50 86 ARG A C 1
ATOM 686 O O . ARG A 1 86 ? 1.285 -6.511 19.019 1.00 88.50 86 ARG A O 1
ATOM 693 N N . LYS A 1 87 ? -0.790 -6.698 19.873 1.00 87.38 87 LYS A N 1
ATOM 694 C CA . LYS A 1 87 ? -0.866 -8.167 19.811 1.00 87.38 87 LYS A CA 1
ATOM 695 C C . LYS A 1 87 ? -0.790 -8.716 18.383 1.00 87.38 87 LYS A C 1
ATOM 697 O O . LYS A 1 87 ? -0.385 -9.856 18.214 1.00 87.38 87 LYS A O 1
ATOM 702 N N . LEU A 1 88 ? -1.143 -7.910 17.378 1.00 87.12 88 LEU A N 1
ATOM 703 C CA . LEU A 1 88 ? -1.006 -8.272 15.965 1.00 87.12 88 LEU A CA 1
ATOM 704 C C . LEU A 1 88 ? 0.443 -8.221 15.461 1.00 87.12 88 LEU A C 1
ATOM 706 O O . LEU A 1 88 ? 0.730 -8.740 14.385 1.00 87.12 88 LEU A O 1
ATOM 710 N N . SER A 1 89 ? 1.360 -7.610 16.226 1.00 87.06 89 SER A N 1
ATOM 711 C CA . SER A 1 89 ? 2.755 -7.403 15.819 1.00 87.06 89 SER A CA 1
ATOM 712 C C . SER A 1 89 ? 2.839 -6.811 14.397 1.00 87.06 89 SER A C 1
ATOM 714 O O . SER A 1 89 ? 1.972 -6.024 14.011 1.00 87.06 89 SER A O 1
ATOM 716 N N . HIS A 1 90 ? 3.856 -7.190 13.627 1.00 90.75 90 HIS A N 1
ATOM 717 C CA . HIS A 1 90 ? 4.042 -6.876 12.207 1.00 90.75 90 HIS A CA 1
ATOM 718 C C . HIS A 1 90 ? 3.546 -8.007 11.285 1.00 90.75 90 HIS A C 1
ATOM 720 O O . HIS A 1 90 ? 3.997 -8.140 10.149 1.00 90.75 90 HIS A O 1
ATOM 726 N N . ASN A 1 91 ? 2.647 -8.879 11.763 1.00 94.50 91 ASN A N 1
ATOM 727 C CA . ASN A 1 91 ? 2.153 -10.000 10.966 1.00 94.50 91 ASN A CA 1
ATOM 728 C C . ASN A 1 91 ? 1.078 -9.527 9.973 1.00 94.50 91 ASN A C 1
ATOM 730 O O . ASN A 1 91 ? -0.103 -9.449 10.314 1.00 94.50 91 ASN A O 1
ATOM 734 N N . ILE A 1 92 ? 1.492 -9.216 8.740 1.00 96.50 92 ILE A N 1
ATOM 735 C CA . ILE A 1 92 ? 0.602 -8.715 7.681 1.00 96.50 92 ILE A CA 1
ATOM 736 C C . ILE A 1 92 ? -0.574 -9.661 7.433 1.00 96.50 92 ILE A C 1
ATOM 738 O O . ILE A 1 92 ? -1.705 -9.189 7.348 1.00 96.50 92 ILE A O 1
ATOM 742 N N . LYS A 1 93 ? -0.349 -10.978 7.373 1.00 96.31 93 LYS A N 1
ATOM 743 C CA . LYS A 1 93 ? -1.432 -11.954 7.205 1.00 96.31 93 LYS A CA 1
ATOM 744 C C . LYS A 1 93 ? -2.489 -11.815 8.304 1.00 96.31 93 LYS A C 1
ATOM 746 O O . LYS A 1 93 ? -3.661 -11.644 7.987 1.00 96.31 93 LYS A O 1
ATOM 751 N N . ASP A 1 94 ? -2.085 -11.844 9.573 1.00 96.69 94 ASP A N 1
ATOM 752 C CA . ASP A 1 94 ? -3.033 -11.765 10.695 1.00 96.69 94 ASP A CA 1
ATOM 753 C C . ASP A 1 94 ? -3.773 -10.422 10.725 1.00 96.69 94 ASP A C 1
ATOM 755 O O . ASP A 1 94 ? -4.950 -10.367 11.080 1.00 96.69 94 ASP A O 1
ATOM 759 N N . ILE A 1 95 ? -3.099 -9.338 10.334 1.00 97.50 95 ILE A N 1
ATOM 760 C CA . ILE A 1 95 ? -3.699 -8.006 10.229 1.00 97.50 95 ILE A CA 1
ATOM 761 C C . ILE A 1 95 ? -4.767 -7.972 9.126 1.00 97.50 95 ILE A C 1
ATOM 763 O O . ILE A 1 95 ? -5.869 -7.482 9.373 1.00 97.50 95 ILE A O 1
ATOM 767 N N . LEU A 1 96 ? -4.475 -8.504 7.934 1.00 97.31 96 LEU A N 1
ATOM 768 C CA . LEU A 1 96 ? -5.446 -8.585 6.836 1.00 97.31 96 LEU A CA 1
ATOM 769 C C . LEU A 1 96 ? -6.627 -9.487 7.221 1.00 97.31 96 LEU A C 1
ATOM 771 O O . LEU A 1 96 ? -7.775 -9.106 7.020 1.00 97.31 96 LEU A O 1
ATOM 775 N N . ASP A 1 97 ? -6.361 -10.636 7.845 1.00 96.88 97 ASP A N 1
ATOM 776 C CA . ASP A 1 97 ? -7.402 -11.564 8.299 1.00 96.88 97 ASP A CA 1
ATOM 777 C C . ASP A 1 97 ? -8.279 -10.954 9.410 1.00 96.88 97 ASP A C 1
ATOM 779 O O . ASP A 1 97 ? -9.455 -11.294 9.530 1.00 96.88 97 ASP A O 1
ATOM 783 N N . GLN A 1 98 ? -7.739 -10.060 10.249 1.00 97.00 98 GLN A N 1
ATOM 784 C CA . GLN A 1 98 ? -8.547 -9.304 11.211 1.00 97.00 98 GLN A CA 1
ATOM 785 C C . GLN A 1 98 ? -9.377 -8.210 10.547 1.00 97.00 98 GLN A C 1
ATOM 787 O O . GLN A 1 98 ? -10.541 -8.055 10.907 1.00 97.00 98 GLN A O 1
ATOM 792 N N . LEU A 1 99 ? -8.815 -7.485 9.580 1.00 96.81 99 LEU A N 1
ATOM 793 C CA . LEU A 1 99 ? -9.562 -6.480 8.829 1.00 96.81 99 LEU A CA 1
ATOM 794 C C . LEU A 1 99 ? -10.737 -7.107 8.065 1.00 96.81 99 LEU A C 1
ATOM 796 O O . LEU A 1 99 ? -11.820 -6.537 8.036 1.00 96.81 99 LEU A O 1
ATOM 800 N N . GLU A 1 100 ? -10.549 -8.298 7.500 1.00 96.81 100 GLU A N 1
ATOM 801 C CA . GLU A 1 100 ? -11.600 -9.054 6.808 1.00 96.81 100 GLU A CA 1
ATOM 802 C C . GLU A 1 100 ? -12.757 -9.471 7.728 1.00 96.81 100 GLU A C 1
ATOM 804 O O . GLU A 1 100 ? -13.891 -9.597 7.275 1.00 96.81 100 GLU A O 1
ATOM 809 N N . LYS A 1 101 ? -12.499 -9.634 9.031 1.00 96.00 101 LYS A N 1
ATOM 810 C CA . LYS A 1 101 ? -13.534 -9.931 10.036 1.00 96.00 101 LYS A CA 1
ATOM 811 C C . LYS A 1 101 ? -14.319 -8.696 10.477 1.00 96.00 101 LYS A C 1
ATOM 813 O O . LYS A 1 101 ? -15.331 -8.846 11.161 1.00 96.00 101 LYS A O 1
ATOM 818 N N . CYS A 1 102 ? -13.858 -7.491 10.149 1.00 93.75 102 CYS A N 1
ATOM 819 C CA . CYS A 1 102 ? -14.587 -6.274 10.466 1.00 93.75 102 CYS A CA 1
ATOM 820 C C . CYS A 1 102 ? -15.784 -6.131 9.519 1.00 93.75 102 CYS A C 1
ATOM 822 O O . CYS A 1 102 ? -15.622 -5.906 8.322 1.00 93.75 102 CYS A O 1
ATOM 824 N N . ASP A 1 103 ? -16.996 -6.220 10.066 1.00 90.94 103 ASP A N 1
ATOM 825 C CA . ASP A 1 103 ? -18.213 -5.993 9.293 1.00 90.94 103 ASP A CA 1
ATOM 826 C C . ASP A 1 103 ? -18.357 -4.508 8.919 1.00 90.94 103 ASP A C 1
ATOM 828 O O . ASP A 1 103 ? -18.625 -3.658 9.773 1.00 90.94 103 ASP A O 1
ATOM 832 N N . MET A 1 104 ? -18.158 -4.207 7.634 1.00 89.44 104 MET A N 1
ATOM 833 C CA . MET A 1 104 ? -18.271 -2.859 7.069 1.00 89.44 104 MET A CA 1
ATOM 834 C C . MET A 1 104 ? -19.692 -2.518 6.609 1.00 89.44 104 MET A C 1
ATOM 836 O O . MET A 1 104 ? -19.959 -1.353 6.314 1.00 89.44 104 MET A O 1
ATOM 840 N N . THR A 1 105 ? -20.608 -3.491 6.550 1.00 82.81 105 THR A N 1
ATOM 841 C CA . THR A 1 105 ? -21.957 -3.294 5.985 1.00 82.81 105 THR A CA 1
ATOM 842 C C . THR A 1 105 ? -22.767 -2.262 6.767 1.00 82.81 105 THR A C 1
ATOM 844 O O . THR A 1 105 ? -23.519 -1.488 6.183 1.00 82.81 105 THR A O 1
ATOM 847 N N . SER A 1 106 ? -22.536 -2.176 8.078 1.00 81.00 106 SER A N 1
ATOM 848 C CA . SER A 1 106 ? -23.188 -1.213 8.972 1.00 81.00 106 SER A CA 1
ATOM 849 C C . SER A 1 106 ? -22.721 0.239 8.777 1.00 81.00 106 SER A C 1
ATOM 851 O O . SER A 1 106 ? -23.348 1.162 9.298 1.00 81.00 106 SER A O 1
ATOM 853 N N . PHE A 1 107 ? -21.627 0.457 8.042 1.00 82.44 107 PHE A N 1
ATOM 854 C CA . PHE A 1 107 ? -21.004 1.771 7.832 1.00 82.44 107 PHE A CA 1
ATOM 855 C C . PHE A 1 107 ? -21.011 2.209 6.366 1.00 82.44 107 PHE A C 1
ATOM 857 O O . PHE A 1 107 ? -20.630 3.335 6.050 1.00 82.44 107 PHE A O 1
ATOM 864 N N . ALA A 1 108 ? -21.452 1.323 5.476 1.00 66.81 108 ALA A N 1
ATOM 865 C CA . ALA A 1 108 ? -21.343 1.508 4.048 1.00 66.81 108 ALA A CA 1
ATOM 866 C C . ALA A 1 108 ? -22.187 2.710 3.571 1.00 66.81 108 ALA A C 1
ATOM 868 O O . ALA A 1 108 ? -23.374 2.846 3.878 1.00 66.81 108 ALA A O 1
ATOM 869 N N . HIS A 1 109 ? -21.547 3.628 2.847 1.00 66.00 109 HIS A N 1
ATOM 870 C CA . HIS A 1 109 ? -22.209 4.708 2.111 1.00 66.00 109 HIS A CA 1
ATOM 871 C C . HIS A 1 109 ? -22.405 4.294 0.648 1.00 66.00 109 HIS A C 1
ATOM 873 O O . HIS A 1 109 ? -21.879 3.277 0.229 1.00 66.00 109 HIS A O 1
ATOM 879 N N . ALA A 1 110 ? -23.108 5.107 -0.152 1.00 46.91 110 ALA A N 1
ATOM 880 C CA . ALA A 1 110 ? -23.541 4.826 -1.533 1.00 46.91 110 ALA A CA 1
ATOM 881 C C . ALA A 1 110 ? -22.462 4.370 -2.555 1.00 46.91 110 ALA A C 1
ATOM 883 O O . ALA A 1 110 ? -22.782 4.141 -3.720 1.00 46.91 110 ALA A O 1
ATOM 884 N N . THR A 1 111 ? -21.200 4.219 -2.156 1.00 52.28 111 THR A N 1
ATOM 885 C CA . THR A 1 111 ? -20.123 3.635 -2.957 1.00 52.28 111 THR A CA 1
ATOM 886 C C . THR A 1 111 ? -19.409 2.519 -2.184 1.00 52.28 111 THR A C 1
ATOM 888 O O . THR A 1 111 ? -18.305 2.716 -1.686 1.00 52.28 111 THR A O 1
ATOM 891 N N . ASP A 1 112 ? -20.002 1.321 -2.170 1.00 66.44 112 ASP A N 1
ATOM 892 C CA . ASP A 1 112 ? -19.472 0.062 -1.589 1.00 66.44 112 ASP A CA 1
ATOM 893 C C . ASP A 1 112 ? -18.253 -0.514 -2.333 1.00 66.44 112 ASP A C 1
ATOM 895 O O . ASP A 1 112 ? -17.854 -1.674 -2.170 1.00 66.44 112 ASP A O 1
ATOM 899 N N . LYS A 1 113 ? -17.665 0.275 -3.231 1.00 77.38 113 LYS A N 1
ATOM 900 C CA . LYS A 1 113 ? -16.629 -0.200 -4.132 1.00 77.38 113 LYS A CA 1
ATOM 901 C C . LYS A 1 113 ? -15.377 -0.483 -3.302 1.00 77.38 113 LYS A C 1
ATOM 903 O O . LYS A 1 113 ? -14.857 0.401 -2.632 1.00 77.38 113 LYS A O 1
ATOM 908 N N . TYR A 1 114 ? -14.884 -1.717 -3.386 1.00 89.31 114 TYR A N 1
ATOM 909 C CA . TYR A 1 114 ? -13.661 -2.189 -2.724 1.00 89.31 114 TYR A CA 1
ATOM 910 C C . TYR A 1 114 ? -13.754 -2.464 -1.215 1.00 89.31 114 TYR A C 1
ATOM 912 O O . TYR A 1 114 ? -12.713 -2.456 -0.572 1.00 89.31 114 TYR A O 1
ATOM 920 N N . LEU A 1 115 ? -14.932 -2.743 -0.641 1.00 92.00 115 LEU A N 1
ATOM 921 C CA . LEU A 1 115 ? -15.037 -3.168 0.772 1.00 92.00 115 LEU A CA 1
ATOM 922 C C . LEU A 1 115 ? -14.705 -4.653 1.004 1.00 92.00 115 LEU A C 1
ATOM 924 O O . LEU A 1 115 ? -14.460 -5.072 2.133 1.00 92.00 115 LEU A O 1
ATOM 928 N N . THR A 1 116 ? -14.651 -5.449 -0.062 1.00 91.75 116 THR A N 1
ATOM 929 C CA . THR A 1 116 ? -14.249 -6.859 -0.005 1.00 91.75 116 THR A CA 1
ATOM 930 C C . THR A 1 116 ? -12.754 -7.004 -0.258 1.00 91.75 116 THR A C 1
ATOM 932 O O . THR A 1 116 ? -12.197 -6.322 -1.126 1.00 91.75 116 THR A O 1
ATOM 935 N N . ARG A 1 117 ? -12.115 -7.933 0.466 1.00 94.25 117 ARG A N 1
ATOM 936 C CA . ARG A 1 117 ? -10.719 -8.307 0.237 1.00 94.25 117 ARG A CA 1
ATOM 937 C C . ARG A 1 117 ? -10.529 -8.675 -1.241 1.00 94.25 117 ARG A C 1
ATOM 939 O O . ARG A 1 117 ? -11.304 -9.476 -1.767 1.00 94.25 117 ARG A O 1
ATOM 946 N N . PRO A 1 118 ? -9.542 -8.089 -1.938 1.00 93.69 118 PRO A N 1
ATOM 947 C CA . PRO A 1 118 ? -9.331 -8.393 -3.343 1.00 93.69 118 PRO A CA 1
ATOM 948 C C . PRO A 1 118 ? -8.902 -9.853 -3.497 1.00 93.69 118 PRO A C 1
ATOM 950 O O . PRO A 1 118 ? -7.997 -10.310 -2.801 1.00 93.69 118 PRO A O 1
ATOM 953 N N . VAL A 1 119 ? -9.535 -10.558 -4.434 1.00 90.62 119 VAL A N 1
ATOM 954 C CA . VAL A 1 119 ? -9.057 -11.857 -4.914 1.00 90.62 119 VAL A CA 1
ATOM 955 C C . VAL A 1 119 ? -7.905 -11.582 -5.871 1.00 90.62 119 VAL A C 1
ATOM 957 O O . VAL A 1 119 ? -8.107 -10.963 -6.917 1.00 90.62 119 VAL A O 1
ATOM 960 N N . ASP A 1 120 ? -6.698 -11.988 -5.489 1.00 90.69 120 ASP A N 1
ATOM 961 C CA . ASP A 1 120 ? -5.487 -11.745 -6.265 1.00 90.69 120 ASP A CA 1
ATOM 962 C C . ASP A 1 120 ? -4.885 -13.068 -6.765 1.00 90.69 120 ASP A C 1
ATOM 964 O O . ASP A 1 120 ? -4.715 -13.980 -5.956 1.00 90.69 120 ASP A O 1
ATOM 968 N N . PRO A 1 121 ? -4.533 -13.200 -8.058 1.00 91.81 121 PRO A N 1
ATOM 969 C CA . PRO A 1 121 ? -3.902 -14.414 -8.587 1.00 91.81 121 PRO A CA 1
ATOM 970 C C . PRO A 1 121 ? -2.551 -14.761 -7.946 1.00 91.81 121 PRO A C 1
ATOM 972 O O . PRO A 1 121 ? -2.088 -15.896 -8.065 1.00 91.81 121 PRO A O 1
ATOM 975 N N . LEU A 1 122 ? -1.899 -13.786 -7.305 1.00 94.88 122 LEU A N 1
ATOM 976 C CA . LEU A 1 122 ? -0.639 -13.989 -6.593 1.00 94.88 122 LEU A CA 1
ATOM 977 C C . LEU A 1 122 ? -0.843 -14.415 -5.133 1.00 94.88 122 LEU A C 1
ATOM 979 O O . LEU A 1 122 ? 0.129 -14.745 -4.455 1.00 94.88 122 LEU A O 1
ATOM 983 N N . ASP A 1 123 ? -2.072 -14.383 -4.613 1.00 94.12 123 ASP A N 1
ATOM 984 C CA . ASP A 1 123 ? -2.367 -14.919 -3.288 1.00 94.12 123 ASP A CA 1
ATOM 985 C C . ASP A 1 123 ? -2.551 -16.446 -3.338 1.00 94.12 123 ASP A C 1
ATOM 987 O O . ASP A 1 123 ? -3.129 -16.968 -4.291 1.00 94.12 123 ASP A O 1
ATOM 991 N N . PRO A 1 124 ? -2.108 -17.177 -2.295 1.00 95.25 124 PRO A N 1
ATOM 992 C CA . PRO A 1 124 ? -1.648 -16.683 -0.991 1.00 95.25 124 PRO A CA 1
ATOM 993 C C . PRO A 1 124 ? -0.162 -16.286 -0.921 1.00 95.25 124 PRO A C 1
ATOM 995 O O . PRO A 1 124 ? 0.266 -15.732 0.098 1.00 95.25 124 PRO A O 1
ATOM 998 N N . GLU A 1 125 ? 0.633 -16.550 -1.961 1.00 96.19 125 GLU A N 1
ATOM 999 C CA . GLU A 1 125 ? 2.091 -16.367 -1.926 1.00 96.19 125 GLU A CA 1
ATOM 1000 C C . GLU A 1 125 ? 2.507 -14.910 -1.692 1.00 96.19 125 GLU A C 1
ATOM 1002 O O . GLU A 1 125 ? 3.390 -14.656 -0.874 1.00 96.19 125 GLU A O 1
ATOM 1007 N N . LEU A 1 126 ? 1.824 -13.944 -2.310 1.00 96.81 126 LEU A N 1
ATOM 1008 C CA . LEU A 1 126 ? 2.089 -12.518 -2.109 1.00 96.81 126 LEU A CA 1
ATOM 1009 C C . LEU A 1 126 ? 1.888 -12.105 -0.646 1.00 96.81 126 LEU A C 1
ATOM 1011 O O . LEU A 1 126 ? 2.707 -11.392 -0.071 1.00 96.81 126 LEU A O 1
ATOM 1015 N N . THR A 1 127 ? 0.816 -12.576 -0.004 1.00 96.88 127 THR A N 1
ATOM 1016 C CA . THR A 1 127 ? 0.568 -12.296 1.419 1.00 96.88 127 THR A CA 1
ATOM 1017 C C . THR A 1 127 ? 1.617 -12.960 2.320 1.00 96.88 127 THR A C 1
ATOM 1019 O O . THR A 1 127 ? 2.052 -12.351 3.306 1.00 96.88 127 THR A O 1
ATOM 1022 N N . LYS A 1 128 ? 2.065 -14.177 1.985 1.00 95.12 128 LYS A N 1
ATOM 1023 C CA . LYS A 1 128 ? 3.151 -14.864 2.703 1.00 95.12 128 LYS A CA 1
ATOM 1024 C C . LYS A 1 128 ? 4.463 -14.079 2.599 1.00 95.12 128 LYS A C 1
ATOM 1026 O O . LYS A 1 128 ? 5.075 -13.805 3.628 1.00 95.12 128 LYS A O 1
ATOM 1031 N N . PHE A 1 129 ? 4.826 -13.654 1.393 1.00 95.44 129 PHE A N 1
ATOM 1032 C CA . PHE A 1 129 ? 6.014 -12.852 1.105 1.00 95.44 129 PHE A CA 1
ATOM 1033 C C . PHE A 1 129 ? 6.049 -11.548 1.919 1.00 95.44 129 PHE A C 1
ATOM 1035 O O . PHE A 1 129 ? 7.014 -11.274 2.634 1.00 95.44 129 PHE A O 1
ATOM 1042 N N . LEU A 1 130 ? 4.949 -10.783 1.918 1.00 96.50 130 LEU A N 1
ATOM 1043 C CA . LEU A 1 130 ? 4.834 -9.557 2.721 1.00 96.50 130 LEU A CA 1
ATOM 1044 C C . LEU A 1 130 ? 4.971 -9.820 4.225 1.00 96.50 130 LEU A C 1
ATOM 1046 O O . LEU A 1 130 ? 5.569 -9.023 4.947 1.00 96.50 130 LEU A O 1
ATOM 1050 N N . THR A 1 131 ? 4.401 -10.928 4.702 1.00 95.19 131 THR A N 1
ATOM 1051 C CA . THR A 1 131 ? 4.450 -11.309 6.119 1.00 95.19 131 THR A CA 1
ATOM 1052 C C . THR A 1 131 ? 5.874 -11.662 6.540 1.00 95.19 131 THR A C 1
ATOM 1054 O O . THR A 1 131 ? 6.339 -11.179 7.571 1.00 95.19 131 THR A O 1
ATOM 1057 N N . GLN A 1 132 ? 6.587 -12.437 5.722 1.00 92.25 132 GLN A N 1
ATOM 1058 C CA . GLN A 1 132 ? 7.982 -12.807 5.955 1.00 92.25 132 GLN A CA 1
ATOM 1059 C C . GLN A 1 132 ? 8.907 -11.584 5.978 1.00 92.25 132 GLN A C 1
ATOM 1061 O O . GLN A 1 132 ? 9.765 -11.481 6.861 1.00 92.25 132 GLN A O 1
ATOM 1066 N N . PHE A 1 133 ? 8.696 -10.624 5.070 1.00 93.38 133 PHE A N 1
ATOM 1067 C CA . PHE A 1 133 ? 9.419 -9.354 5.098 1.00 93.38 133 PHE A CA 1
ATOM 1068 C C . PHE A 1 133 ? 9.148 -8.587 6.402 1.00 93.38 133 PHE A C 1
ATOM 1070 O O . PHE A 1 133 ? 10.073 -8.231 7.134 1.00 93.38 133 PHE A O 1
ATOM 1077 N N . ALA A 1 134 ? 7.871 -8.362 6.728 1.00 92.25 134 ALA A N 1
ATOM 1078 C CA . ALA A 1 134 ? 7.463 -7.526 7.856 1.00 92.25 134 ALA A CA 1
ATOM 1079 C C . ALA A 1 134 ? 7.869 -8.098 9.228 1.00 92.25 134 ALA A C 1
ATOM 1081 O O . ALA A 1 134 ? 8.165 -7.334 10.147 1.00 92.25 134 ALA A O 1
ATOM 1082 N N . GLN A 1 135 ? 7.940 -9.424 9.365 1.00 88.69 135 GLN A N 1
ATOM 1083 C CA . GLN A 1 135 ? 8.364 -10.101 10.598 1.00 88.69 135 GLN A CA 1
ATOM 1084 C C . GLN A 1 135 ? 9.880 -10.075 10.845 1.00 88.69 135 GLN A C 1
ATOM 1086 O O . GLN A 1 135 ? 10.330 -10.528 11.895 1.00 88.69 135 GLN A O 1
ATOM 1091 N N . GLY A 1 136 ? 10.672 -9.534 9.918 1.00 80.81 136 GLY A N 1
ATOM 1092 C CA . GLY A 1 136 ? 12.112 -9.352 10.092 1.00 80.81 136 GLY A CA 1
ATOM 1093 C C . GLY A 1 136 ? 12.967 -10.382 9.364 1.00 80.81 136 GLY A C 1
ATOM 1094 O O . GLY A 1 136 ? 14.065 -10.033 8.952 1.00 80.81 136 GLY A O 1
ATOM 1095 N N . ALA A 1 137 ? 12.460 -11.597 9.128 1.00 75.94 137 ALA A N 1
ATOM 1096 C CA . ALA A 1 137 ? 13.219 -12.657 8.458 1.00 75.94 137 ALA A CA 1
ATOM 1097 C C . ALA A 1 137 ? 13.676 -12.256 7.044 1.00 75.94 137 ALA A C 1
ATOM 1099 O O . ALA A 1 137 ? 14.810 -12.540 6.677 1.00 75.94 137 ALA A O 1
ATOM 1100 N N . GLY A 1 138 ? 12.821 -11.567 6.278 1.00 76.50 138 GLY A N 1
ATOM 1101 C CA . GLY A 1 138 ? 13.216 -10.978 4.991 1.00 76.50 138 GLY A CA 1
ATOM 1102 C C . GLY A 1 138 ? 13.891 -9.607 5.121 1.00 76.50 138 GLY A C 1
ATOM 1103 O O . GLY A 1 138 ? 14.770 -9.268 4.347 1.00 76.50 138 GLY A O 1
ATOM 1104 N N . ARG A 1 139 ? 13.524 -8.802 6.127 1.00 82.50 139 ARG A N 1
ATOM 1105 C CA . ARG A 1 139 ? 14.043 -7.429 6.290 1.00 82.50 139 ARG A CA 1
ATOM 1106 C C . ARG A 1 139 ? 15.500 -7.366 6.757 1.00 82.50 139 ARG A C 1
ATOM 1108 O O . ARG A 1 139 ? 16.186 -6.383 6.490 1.00 82.50 139 ARG A O 1
ATOM 1115 N N . TYR A 1 140 ? 15.941 -8.357 7.524 1.00 82.75 140 TYR A N 1
ATOM 1116 C CA . TYR A 1 140 ? 17.287 -8.420 8.093 1.00 82.75 140 TYR A CA 1
ATOM 1117 C C . TYR A 1 140 ? 18.164 -9.464 7.407 1.00 82.75 140 TYR A C 1
ATOM 1119 O O . TYR A 1 140 ? 19.242 -9.755 7.912 1.00 82.75 140 TYR A O 1
ATOM 1127 N N . GLU A 1 141 ? 17.739 -9.970 6.246 1.00 78.31 141 GLU A N 1
ATOM 1128 C CA . GLU A 1 141 ? 18.428 -11.005 5.470 1.00 78.31 141 GLU A CA 1
ATOM 1129 C C . GLU A 1 141 ? 19.932 -10.724 5.332 1.00 78.31 141 GLU A C 1
ATOM 1131 O O . GLU A 1 141 ? 20.749 -11.583 5.643 1.00 78.31 141 GLU A O 1
ATOM 1136 N N . TYR A 1 142 ? 20.316 -9.486 5.006 1.00 74.12 142 TYR A N 1
ATOM 1137 C CA . TYR A 1 142 ? 21.724 -9.092 4.900 1.00 74.12 142 TYR A CA 1
ATOM 1138 C C . TYR A 1 142 ? 22.488 -9.092 6.220 1.00 74.12 142 TYR A C 1
ATOM 1140 O O . TYR A 1 142 ? 23.636 -9.525 6.260 1.00 74.12 142 TYR A O 1
ATOM 1148 N N . LEU A 1 143 ? 21.881 -8.583 7.295 1.00 79.50 143 LEU A N 1
ATOM 1149 C CA . LEU A 1 143 ? 22.517 -8.602 8.615 1.00 79.50 143 LEU A CA 1
ATOM 1150 C C . LEU A 1 143 ? 22.672 -10.041 9.109 1.00 79.50 143 LEU A C 1
ATOM 1152 O O . LEU A 1 143 ? 23.683 -10.388 9.718 1.00 79.50 143 LEU A O 1
ATOM 1156 N N . ASP A 1 144 ? 21.696 -10.882 8.793 1.00 76.44 144 ASP A N 1
ATOM 1157 C CA . ASP A 1 144 ? 21.709 -12.296 9.122 1.00 76.44 144 ASP A CA 1
ATOM 1158 C C . ASP A 1 144 ? 22.745 -13.061 8.283 1.00 76.44 144 ASP A C 1
ATOM 1160 O O . ASP A 1 144 ? 23.449 -13.915 8.825 1.00 76.44 144 ASP A O 1
ATOM 1164 N N . ALA A 1 145 ? 22.921 -12.710 7.006 1.00 72.94 145 ALA A N 1
ATOM 1165 C CA . ALA A 1 145 ? 23.942 -13.271 6.121 1.00 72.94 145 ALA A CA 1
ATOM 1166 C C . ALA A 1 145 ? 25.378 -12.934 6.566 1.00 72.94 145 ALA A C 1
ATOM 1168 O O . ALA A 1 145 ? 26.303 -13.696 6.292 1.00 72.94 145 ALA A O 1
ATOM 1169 N N . LEU A 1 146 ? 25.588 -11.841 7.317 1.00 77.50 146 LEU A N 1
ATOM 1170 C CA . LEU A 1 146 ? 26.885 -11.577 7.967 1.00 77.50 146 LEU A CA 1
ATOM 1171 C C . LEU A 1 146 ? 27.221 -12.619 9.044 1.00 77.50 146 LEU A C 1
ATOM 1173 O O . LEU A 1 146 ? 28.391 -12.799 9.378 1.00 77.50 146 LEU A O 1
ATOM 1177 N N . SER A 1 147 ? 26.203 -13.270 9.609 1.00 80.19 147 SER A N 1
ATOM 1178 C CA . SER A 1 147 ? 26.338 -14.205 10.731 1.00 80.19 147 SER A CA 1
ATOM 1179 C C . SER A 1 147 ? 26.263 -15.676 10.305 1.00 80.19 147 SER A C 1
ATOM 1181 O O . SER A 1 147 ? 26.737 -16.540 11.042 1.00 80.19 147 SER A O 1
ATOM 1183 N N . TYR A 1 148 ? 25.684 -15.975 9.137 1.00 69.31 148 TYR A N 1
ATOM 1184 C CA . TYR A 1 148 ? 25.454 -17.337 8.652 1.00 69.31 148 TYR A CA 1
ATOM 1185 C C . TYR A 1 148 ? 25.688 -17.414 7.136 1.00 69.31 148 TYR A C 1
ATOM 1187 O O . TYR A 1 148 ? 25.012 -16.723 6.382 1.00 69.31 148 TYR A O 1
ATOM 1195 N N . SER A 1 149 ? 26.612 -18.274 6.689 1.00 59.44 149 SER A N 1
ATOM 1196 C CA . SER A 1 149 ? 26.941 -18.461 5.264 1.00 59.44 149 SER A CA 1
ATOM 1197 C C . SER A 1 149 ? 25.852 -19.172 4.453 1.00 59.44 149 SER A C 1
ATOM 1199 O O . SER A 1 149 ? 25.842 -19.053 3.233 1.00 59.44 149 SER A O 1
ATOM 1201 N N . ASP A 1 150 ? 24.942 -19.883 5.128 1.00 58.06 150 ASP A N 1
ATOM 1202 C CA . ASP A 1 150 ? 24.023 -20.855 4.517 1.00 58.06 150 ASP A CA 1
ATOM 1203 C C . ASP A 1 150 ? 22.542 -20.456 4.693 1.00 58.06 150 ASP A C 1
ATOM 1205 O O . ASP A 1 150 ? 21.680 -21.313 4.886 1.00 58.06 150 ASP A O 1
ATOM 1209 N N . ARG A 1 151 ? 22.213 -19.155 4.728 1.00 57.81 151 ARG A N 1
ATOM 1210 C CA . ARG A 1 151 ? 20.802 -18.733 4.817 1.00 57.81 151 ARG A CA 1
ATOM 1211 C C . ARG A 1 151 ? 20.157 -18.597 3.436 1.00 57.81 151 ARG A C 1
ATOM 1213 O O . ARG A 1 151 ? 20.580 -17.778 2.635 1.00 57.81 151 ARG A O 1
ATOM 1220 N N . ASP A 1 152 ? 19.081 -19.366 3.260 1.00 54.75 152 ASP A N 1
ATOM 1221 C CA . ASP A 1 152 ? 18.286 -19.568 2.035 1.00 54.75 152 ASP A CA 1
ATOM 1222 C C . ASP A 1 152 ? 17.192 -18.515 1.765 1.00 54.75 152 ASP A C 1
ATOM 1224 O O . ASP A 1 152 ? 16.391 -18.687 0.847 1.00 54.75 152 ASP A O 1
ATOM 1228 N N . THR A 1 153 ? 17.068 -17.454 2.568 1.00 61.06 153 THR A N 1
ATOM 1229 C CA . THR A 1 153 ? 16.092 -16.411 2.226 1.00 61.06 153 THR A CA 1
ATOM 1230 C C . THR A 1 153 ? 16.722 -15.529 1.162 1.00 61.06 153 THR A C 1
ATOM 1232 O O . THR A 1 153 ? 17.707 -14.880 1.474 1.00 61.06 153 THR A O 1
ATOM 1235 N N . ASP A 1 154 ? 16.168 -15.521 -0.049 1.00 79.88 154 ASP A N 1
ATOM 1236 C CA . ASP A 1 154 ? 16.463 -14.532 -1.089 1.00 79.88 154 ASP A CA 1
ATOM 1237 C C . ASP A 1 154 ? 15.143 -13.845 -1.459 1.00 79.88 154 ASP A C 1
ATOM 1239 O O . ASP A 1 154 ? 14.395 -14.276 -2.346 1.00 79.88 154 ASP A O 1
ATOM 1243 N N . MET A 1 155 ? 14.818 -12.772 -0.731 1.00 88.38 155 MET A N 1
ATOM 1244 C CA . MET A 1 155 ? 13.594 -11.999 -0.973 1.00 88.38 155 MET A CA 1
ATOM 1245 C C . MET A 1 155 ? 13.525 -11.456 -2.406 1.00 88.38 155 MET A C 1
ATOM 1247 O O . MET A 1 155 ? 12.434 -11.225 -2.935 1.00 88.38 155 MET A O 1
ATOM 1251 N N . TYR A 1 156 ? 14.672 -11.245 -3.051 1.00 88.56 156 TYR A N 1
ATOM 1252 C CA . TYR A 1 156 ? 14.724 -10.764 -4.422 1.00 88.56 156 TYR A CA 1
ATOM 1253 C C . TYR A 1 156 ? 14.376 -11.868 -5.423 1.00 88.56 156 TYR A C 1
ATOM 1255 O O . TYR A 1 156 ? 13.603 -11.619 -6.352 1.00 88.56 156 TYR A O 1
ATOM 1263 N N . GLN A 1 157 ? 14.835 -13.098 -5.204 1.00 88.88 157 GLN A N 1
ATOM 1264 C CA . GLN A 1 157 ? 14.402 -14.262 -5.978 1.00 88.88 157 GLN A CA 1
ATOM 1265 C C . GLN A 1 157 ? 12.900 -14.532 -5.808 1.00 88.88 157 GLN A C 1
ATOM 1267 O O . GLN A 1 157 ? 12.191 -14.732 -6.797 1.00 88.88 157 GLN A O 1
ATOM 1272 N N . ASP A 1 158 ? 12.378 -14.458 -4.584 1.00 91.88 158 ASP A N 1
ATOM 1273 C CA . ASP A 1 158 ? 10.938 -14.601 -4.332 1.00 91.88 158 ASP A CA 1
ATOM 1274 C C . ASP A 1 158 ? 10.120 -13.516 -5.058 1.00 91.88 158 ASP A C 1
ATOM 1276 O O . ASP A 1 158 ? 9.073 -13.799 -5.652 1.00 91.88 158 ASP A O 1
ATOM 1280 N N . TRP A 1 159 ? 10.615 -12.274 -5.083 1.00 94.06 159 TRP A N 1
ATOM 1281 C CA . TRP A 1 159 ? 10.012 -11.191 -5.863 1.00 94.06 159 TRP A CA 1
ATOM 1282 C C . TRP A 1 159 ? 10.008 -11.486 -7.367 1.00 94.06 159 TRP A C 1
ATOM 1284 O O . TRP A 1 159 ? 8.996 -11.253 -8.033 1.00 94.06 159 TRP A O 1
ATOM 1294 N N . GLN A 1 160 ? 11.099 -12.025 -7.914 1.00 92.25 160 GLN A N 1
ATOM 1295 C CA . GLN A 1 160 ? 11.170 -12.423 -9.324 1.00 92.25 160 GLN A CA 1
ATOM 1296 C C . GLN A 1 160 ? 10.151 -13.514 -9.656 1.00 92.25 160 GLN A C 1
ATOM 1298 O O . GLN A 1 160 ? 9.495 -13.436 -10.693 1.00 92.25 160 GLN A O 1
ATOM 1303 N N . LEU A 1 161 ? 9.964 -14.497 -8.772 1.00 93.44 161 LEU A N 1
ATOM 1304 C CA . LEU A 1 161 ? 8.962 -15.550 -8.953 1.00 93.44 161 LEU A CA 1
ATOM 1305 C C . LEU A 1 161 ? 7.533 -14.990 -8.947 1.00 93.44 161 LEU A C 1
ATOM 1307 O O . LEU A 1 161 ? 6.697 -15.418 -9.747 1.00 93.44 161 LEU A O 1
ATOM 1311 N N . LEU A 1 162 ? 7.250 -14.011 -8.083 1.00 95.62 162 LEU A N 1
ATOM 1312 C CA . LEU A 1 162 ? 5.976 -13.284 -8.097 1.00 95.62 162 LEU A CA 1
ATOM 1313 C C . LEU A 1 162 ? 5.796 -12.496 -9.400 1.00 95.62 162 LEU A C 1
ATOM 1315 O O . LEU A 1 162 ? 4.715 -12.522 -9.987 1.00 95.62 162 LEU A O 1
ATOM 1319 N N . CYS A 1 163 ? 6.853 -11.835 -9.873 1.00 94.62 163 CYS A N 1
ATOM 1320 C CA . CYS A 1 163 ? 6.862 -11.090 -11.130 1.00 94.62 163 CYS A CA 1
ATOM 1321 C C . CYS A 1 163 ? 6.631 -11.995 -12.345 1.00 94.62 163 CYS A C 1
ATOM 1323 O O . CYS A 1 163 ? 5.813 -11.671 -13.195 1.00 94.62 163 CYS A O 1
ATOM 1325 N N . ALA A 1 164 ? 7.280 -13.156 -12.410 1.00 92.56 164 ALA A N 1
ATOM 1326 C CA . ALA A 1 164 ? 7.135 -14.098 -13.520 1.00 92.56 164 ALA A CA 1
ATOM 1327 C C . ALA A 1 164 ? 5.712 -14.675 -13.643 1.00 92.56 164 ALA A C 1
ATOM 1329 O O . ALA A 1 164 ? 5.302 -15.116 -14.715 1.00 92.56 164 ALA A O 1
ATOM 1330 N N . ARG A 1 165 ? 4.951 -14.683 -12.542 1.00 92.81 165 ARG A N 1
ATOM 1331 C CA . ARG A 1 165 ? 3.554 -15.141 -12.492 1.00 92.81 165 ARG A CA 1
ATOM 1332 C C . ARG A 1 165 ? 2.538 -14.015 -12.670 1.00 92.81 165 ARG A C 1
ATOM 1334 O O . ARG A 1 165 ? 1.341 -14.294 -12.751 1.00 92.81 165 ARG A O 1
ATOM 1341 N N . SER A 1 166 ? 2.977 -12.760 -12.656 1.00 91.94 166 SER A N 1
ATOM 1342 C CA . SER A 1 166 ? 2.085 -11.612 -12.733 1.00 91.94 166 SER A CA 1
ATOM 1343 C C . SER A 1 166 ? 1.818 -11.235 -14.191 1.00 91.94 166 SER A C 1
ATOM 1345 O O . SER A 1 166 ? 2.636 -11.441 -15.085 1.00 91.94 166 SER A O 1
ATOM 1347 N N . SER A 1 167 ? 0.634 -10.684 -14.446 1.00 90.88 167 SER A N 1
ATOM 1348 C CA . SER A 1 167 ? 0.255 -10.192 -15.768 1.00 90.88 167 SER A CA 1
ATOM 1349 C C . SER A 1 167 ? -0.354 -8.808 -15.645 1.00 90.88 167 SER A C 1
ATOM 1351 O O . SER A 1 167 ? -1.230 -8.579 -14.804 1.00 90.88 167 SER A O 1
ATOM 1353 N N . LEU A 1 168 ? 0.086 -7.894 -16.503 1.00 89.38 168 LEU A N 1
ATOM 1354 C CA . LEU A 1 168 ? -0.427 -6.535 -16.552 1.00 89.38 168 LEU A CA 1
ATOM 1355 C C . LEU A 1 168 ? -1.587 -6.429 -17.552 1.00 89.38 168 LEU A C 1
ATOM 1357 O O . LEU A 1 168 ? -1.556 -7.057 -18.609 1.00 89.38 168 LEU A O 1
ATOM 1361 N N . HIS A 1 169 ? -2.606 -5.633 -17.224 1.00 89.88 169 HIS A N 1
ATOM 1362 C CA . HIS A 1 169 ? -3.674 -5.303 -18.171 1.00 89.88 169 HIS A CA 1
ATOM 1363 C C . HIS A 1 169 ? -3.121 -4.423 -19.300 1.00 89.88 169 HIS A C 1
ATOM 1365 O O . HIS A 1 169 ? -2.273 -3.567 -19.035 1.00 89.88 169 HIS A O 1
ATOM 1371 N N . ASP A 1 170 ? -3.617 -4.591 -20.526 1.00 89.56 170 ASP A N 1
ATOM 1372 C CA . ASP A 1 170 ? -3.055 -3.925 -21.711 1.00 89.56 170 ASP A CA 1
ATOM 1373 C C . ASP A 1 170 ? -3.106 -2.395 -21.614 1.00 89.56 170 ASP A C 1
ATOM 1375 O O . ASP A 1 170 ? -2.125 -1.733 -21.937 1.00 89.56 170 ASP A O 1
ATOM 1379 N N . ASP A 1 171 ? -4.170 -1.830 -21.037 1.00 87.88 171 ASP A N 1
ATOM 1380 C CA . ASP A 1 171 ? -4.240 -0.387 -20.751 1.00 87.88 171 ASP A CA 1
ATOM 1381 C C . ASP A 1 171 ? -3.048 0.109 -19.924 1.00 87.88 171 ASP A C 1
ATOM 1383 O O . ASP A 1 171 ? -2.527 1.195 -20.156 1.00 87.88 171 ASP A O 1
ATOM 1387 N N . ILE A 1 172 ? -2.598 -0.680 -18.947 1.00 91.19 172 ILE A N 1
ATOM 1388 C CA . ILE A 1 172 ? -1.497 -0.282 -18.071 1.00 91.19 172 ILE A CA 1
ATOM 1389 C C . ILE A 1 172 ? -0.153 -0.533 -18.758 1.00 91.19 172 ILE A C 1
ATOM 1391 O O . ILE A 1 172 ? 0.748 0.285 -18.595 1.00 91.19 172 ILE A O 1
ATOM 1395 N N . LYS A 1 173 ? -0.026 -1.583 -19.584 1.00 90.19 173 LYS A N 1
ATOM 1396 C CA . LYS A 1 173 ? 1.150 -1.761 -20.457 1.00 90.19 173 LYS A CA 1
ATOM 1397 C C . LYS A 1 173 ? 1.332 -0.558 -21.377 1.00 90.19 173 LYS A C 1
ATOM 1399 O O . LYS A 1 173 ? 2.426 -0.011 -21.452 1.00 90.19 173 LYS A O 1
ATOM 1404 N N . ASN A 1 174 ? 0.246 -0.073 -21.981 1.00 87.00 174 ASN A N 1
ATOM 1405 C CA . ASN A 1 174 ? 0.270 1.133 -22.807 1.00 87.00 174 ASN A CA 1
ATOM 1406 C C . ASN A 1 174 ? 0.764 2.349 -22.008 1.00 87.00 174 ASN A C 1
ATOM 1408 O O . ASN A 1 174 ? 1.609 3.094 -22.492 1.00 87.00 174 ASN A O 1
ATOM 1412 N N . LEU A 1 175 ? 0.308 2.533 -20.764 1.00 86.56 175 LEU A N 1
ATOM 1413 C CA . LEU A 1 175 ? 0.787 3.623 -19.902 1.00 86.56 175 LEU A CA 1
ATOM 1414 C C . LEU A 1 175 ? 2.270 3.476 -19.513 1.00 86.56 175 LEU A C 1
ATOM 1416 O O . LEU A 1 175 ? 2.974 4.483 -19.430 1.00 86.56 175 LEU A O 1
ATOM 1420 N N . VAL A 1 176 ? 2.753 2.250 -19.279 1.00 87.31 176 VAL A N 1
ATOM 1421 C CA . VAL A 1 176 ? 4.181 1.970 -19.036 1.00 87.31 176 VAL A CA 1
ATOM 1422 C C . VAL A 1 176 ? 5.004 2.330 -20.275 1.00 87.31 176 VAL A C 1
ATOM 1424 O O . VAL A 1 176 ? 5.968 3.086 -20.159 1.00 87.31 176 VAL A O 1
ATOM 1427 N N . ALA A 1 177 ? 4.585 1.860 -21.452 1.00 84.69 177 ALA A N 1
ATOM 1428 C CA . ALA A 1 177 ? 5.251 2.125 -22.723 1.00 84.69 177 ALA A CA 1
ATOM 1429 C C . ALA A 1 177 ? 5.285 3.626 -23.056 1.00 84.69 177 ALA A C 1
ATOM 1431 O O . ALA A 1 177 ? 6.330 4.163 -23.427 1.00 84.69 177 ALA A O 1
ATOM 1432 N N . LEU A 1 178 ? 4.170 4.335 -22.853 1.00 79.12 178 LEU A N 1
ATOM 1433 C CA . LEU A 1 178 ? 4.114 5.788 -23.023 1.00 79.12 178 LEU A CA 1
ATOM 1434 C C . LEU A 1 178 ? 5.121 6.486 -22.117 1.00 79.12 178 LEU A C 1
ATOM 1436 O O . LEU A 1 178 ? 5.889 7.329 -22.576 1.00 79.12 178 LEU A O 1
ATOM 1440 N N . ARG A 1 179 ? 5.181 6.093 -20.844 1.00 79.81 179 ARG A N 1
ATOM 1441 C CA . ARG A 1 179 ? 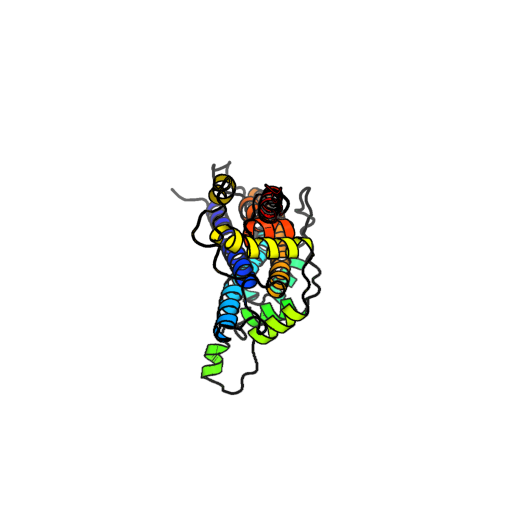6.141 6.671 -19.906 1.00 79.81 179 ARG A CA 1
ATOM 1442 C C . ARG A 1 179 ? 7.598 6.426 -20.304 1.00 79.81 179 ARG A C 1
ATOM 1444 O O . ARG A 1 179 ? 8.421 7.296 -20.036 1.00 79.81 179 ARG A O 1
ATOM 1451 N N . SER A 1 180 ? 7.923 5.287 -20.915 1.00 77.25 180 SER A N 1
ATOM 1452 C CA . SER A 1 180 ? 9.290 5.017 -21.378 1.00 77.25 180 SER A CA 1
ATOM 1453 C C . SER A 1 180 ? 9.689 5.807 -22.623 1.00 77.25 180 SER A C 1
ATOM 1455 O O . SER A 1 180 ? 10.863 6.108 -22.764 1.00 77.25 180 SER A O 1
ATOM 1457 N N . VAL A 1 181 ? 8.741 6.164 -23.497 1.00 74.94 181 VAL A N 1
ATOM 1458 C CA . VAL A 1 181 ? 9.032 6.848 -24.775 1.00 74.94 181 VAL A CA 1
ATOM 1459 C C . VAL A 1 181 ? 9.076 8.374 -24.630 1.00 74.94 181 VAL A C 1
ATOM 1461 O O . VAL A 1 181 ? 9.744 9.049 -25.407 1.00 74.94 181 VAL A O 1
ATOM 1464 N N . ILE A 1 182 ? 8.386 8.937 -23.631 1.00 73.12 182 ILE A N 1
ATOM 1465 C CA . ILE A 1 182 ? 8.345 10.391 -23.398 1.00 73.12 182 ILE A CA 1
ATOM 1466 C C . ILE A 1 182 ? 9.746 11.029 -23.247 1.00 73.12 182 ILE A C 1
ATOM 1468 O O . ILE A 1 182 ? 9.970 12.048 -23.896 1.00 73.12 182 ILE A O 1
ATOM 1472 N N . PRO A 1 183 ? 10.691 10.483 -22.451 1.00 69.00 183 PRO A N 1
ATOM 1473 C CA . PRO A 1 183 ? 12.038 11.050 -22.322 1.00 69.00 183 PRO A CA 1
ATOM 1474 C C . PRO A 1 183 ? 12.777 11.136 -23.653 1.00 69.00 183 PRO A C 1
ATOM 1476 O O . PRO A 1 183 ? 13.274 12.200 -24.002 1.00 69.00 183 PRO A O 1
ATOM 1479 N N . ASP A 1 184 ? 12.770 10.044 -24.421 1.00 67.75 184 ASP A N 1
ATOM 1480 C CA . ASP A 1 184 ? 13.460 9.966 -25.709 1.00 67.75 184 ASP A CA 1
ATOM 1481 C C . ASP A 1 184 ? 12.880 10.973 -26.713 1.00 67.75 184 ASP A C 1
ATOM 1483 O O . ASP A 1 184 ? 13.617 11.590 -27.479 1.00 67.75 184 ASP A O 1
ATOM 1487 N N . ALA A 1 185 ? 11.559 11.185 -26.686 1.00 61.25 185 ALA A N 1
ATOM 1488 C CA . ALA A 1 185 ? 10.904 12.194 -27.513 1.00 61.25 185 ALA A CA 1
ATOM 1489 C C . ALA A 1 185 ? 11.339 13.624 -27.136 1.00 61.25 185 ALA A C 1
ATOM 1491 O O . ALA A 1 185 ? 11.575 14.442 -28.022 1.00 61.25 185 ALA A O 1
ATOM 1492 N N . ILE A 1 186 ? 11.483 13.927 -25.841 1.00 64.56 186 ILE A N 1
ATOM 1493 C CA . ILE A 1 186 ? 11.958 15.237 -25.361 1.00 64.56 186 ILE A CA 1
ATOM 1494 C C . ILE A 1 186 ? 13.426 15.459 -25.751 1.00 64.56 186 ILE A C 1
ATOM 1496 O O . ILE A 1 186 ? 13.760 16.514 -26.294 1.00 64.56 186 ILE A O 1
ATOM 1500 N N . ASP A 1 187 ? 14.286 14.464 -25.519 1.00 62.78 187 ASP A N 1
ATOM 1501 C CA . ASP A 1 187 ? 15.725 14.533 -25.806 1.00 62.78 187 ASP A CA 1
ATOM 1502 C C . ASP A 1 187 ? 16.017 14.641 -27.312 1.00 62.78 187 ASP A C 1
ATOM 1504 O O . ASP A 1 187 ? 16.995 15.275 -27.714 1.00 62.78 187 ASP A O 1
ATOM 1508 N N . ALA A 1 188 ? 15.138 14.100 -28.162 1.00 60.12 188 ALA A N 1
ATOM 1509 C CA . ALA A 1 188 ? 15.214 14.237 -29.615 1.00 60.12 188 ALA A CA 1
ATOM 1510 C C . ALA A 1 188 ? 14.931 15.665 -30.137 1.00 60.12 188 ALA A C 1
ATOM 1512 O O . ALA A 1 188 ? 15.023 15.897 -31.342 1.00 60.12 188 ALA A O 1
ATOM 1513 N N . GLY A 1 189 ? 14.628 16.639 -29.267 1.00 55.56 189 GLY A N 1
ATOM 1514 C CA . GLY A 1 189 ? 14.647 18.061 -29.626 1.00 55.56 189 GLY A CA 1
ATOM 1515 C C . GLY A 1 189 ? 13.549 18.483 -30.605 1.00 55.56 189 GLY A C 1
ATOM 1516 O O . GLY A 1 189 ? 13.801 19.246 -31.542 1.00 55.56 189 GLY A O 1
ATOM 1517 N N . ILE A 1 190 ? 12.322 18.005 -30.397 1.00 52.59 190 ILE A N 1
ATOM 1518 C CA . ILE A 1 190 ? 11.181 18.351 -31.250 1.00 52.59 190 ILE A CA 1
ATOM 1519 C C . ILE A 1 190 ? 10.918 19.856 -31.177 1.00 52.59 190 ILE A C 1
ATOM 1521 O O . ILE A 1 190 ? 10.548 20.410 -30.144 1.00 52.59 190 ILE A O 1
ATOM 1525 N N . SER A 1 191 ? 11.088 20.519 -32.315 1.00 46.12 191 SER A N 1
ATOM 1526 C CA . SER A 1 191 ? 10.893 21.957 -32.513 1.00 46.12 191 SER A CA 1
ATOM 1527 C C . SER A 1 191 ? 9.419 22.271 -32.842 1.00 46.12 191 SER A C 1
ATOM 1529 O O . SER A 1 191 ? 9.111 22.943 -33.819 1.00 46.12 191 SER A O 1
ATOM 1531 N N . GLY A 1 192 ? 8.486 21.731 -32.055 1.00 52.62 192 GLY A N 1
ATOM 1532 C CA . GLY A 1 192 ? 7.026 21.916 -32.162 1.00 52.62 192 GLY A CA 1
ATOM 1533 C C . GLY A 1 192 ? 6.420 22.091 -30.766 1.00 52.62 192 GLY A C 1
ATOM 1534 O O . GLY A 1 192 ? 7.141 21.817 -29.818 1.00 52.62 192 GLY A O 1
ATOM 1535 N N . PRO A 1 193 ? 5.161 22.562 -30.611 1.00 46.81 193 PRO A N 1
ATOM 1536 C CA . PRO A 1 193 ? 4.656 23.345 -29.467 1.00 46.81 193 PRO A CA 1
ATOM 1537 C C . PRO A 1 193 ? 5.057 22.747 -28.113 1.00 46.81 193 PRO A C 1
ATOM 1539 O O . PRO A 1 193 ? 4.335 21.969 -27.490 1.00 46.81 193 PRO A O 1
ATOM 1542 N N . VAL A 1 194 ? 6.259 23.134 -27.681 1.00 49.94 194 VAL A N 1
ATOM 1543 C CA . VAL A 1 194 ? 7.004 22.500 -26.590 1.00 49.94 194 VAL A CA 1
ATOM 1544 C C . VAL A 1 194 ? 6.325 22.809 -25.256 1.00 49.94 194 VAL A C 1
ATOM 1546 O O . VAL A 1 194 ? 6.490 22.084 -24.288 1.00 49.94 194 VAL A O 1
ATOM 1549 N N . GLU A 1 195 ? 5.499 23.852 -25.222 1.00 49.66 195 GLU A N 1
ATOM 1550 C CA . GLU A 1 195 ? 4.773 24.348 -24.056 1.00 49.66 195 GLU A CA 1
ATOM 1551 C C . GLU A 1 195 ? 3.751 23.332 -23.523 1.00 49.66 195 GLU A C 1
ATOM 1553 O O . GLU A 1 195 ? 3.672 23.148 -22.314 1.00 49.66 195 GLU A O 1
ATOM 1558 N N . ALA A 1 196 ? 3.055 22.576 -24.385 1.00 49.28 196 ALA A N 1
ATOM 1559 C CA . ALA A 1 196 ? 2.103 21.545 -23.946 1.00 49.28 196 ALA A CA 1
ATOM 1560 C C . ALA A 1 196 ? 2.784 20.283 -23.396 1.00 49.28 196 ALA A C 1
ATOM 1562 O O . ALA A 1 196 ? 2.172 19.525 -22.656 1.00 49.28 196 ALA A O 1
ATOM 1563 N N . LEU A 1 197 ? 4.046 20.045 -23.749 1.00 51.38 197 LEU A N 1
ATOM 1564 C CA . LEU A 1 197 ? 4.863 18.989 -23.160 1.00 51.38 197 LEU A CA 1
ATOM 1565 C C . LEU A 1 197 ? 5.508 19.524 -21.865 1.00 51.38 197 LEU A C 1
ATOM 1567 O O . LEU A 1 197 ? 5.324 18.940 -20.804 1.00 51.38 197 LEU A O 1
ATOM 1571 N N . LEU A 1 198 ? 6.147 20.697 -21.904 1.00 50.78 198 LEU A N 1
ATOM 1572 C CA . LEU A 1 198 ? 6.853 21.336 -20.784 1.00 50.78 198 LEU A CA 1
ATOM 1573 C C . LEU A 1 198 ? 5.965 21.743 -19.597 1.00 50.78 198 LEU A C 1
ATOM 1575 O O . LEU A 1 198 ? 6.402 21.550 -18.463 1.00 50.78 198 LEU A O 1
ATOM 1579 N N . ASP A 1 199 ? 4.733 22.228 -19.801 1.00 48.28 199 ASP A N 1
ATOM 1580 C CA . ASP A 1 199 ? 3.810 22.569 -18.696 1.00 48.28 199 ASP A CA 1
ATOM 1581 C C . ASP A 1 199 ? 3.372 21.331 -17.887 1.00 48.28 199 ASP A C 1
ATOM 1583 O O . ASP A 1 199 ? 2.951 21.442 -16.733 1.00 48.28 199 ASP A O 1
ATOM 1587 N N . PHE A 1 200 ? 3.523 20.125 -18.448 1.00 47.62 200 PHE A N 1
ATOM 1588 C CA . PHE A 1 200 ? 3.291 18.864 -17.737 1.00 47.62 200 PHE A CA 1
ATOM 1589 C C . PHE A 1 200 ? 4.524 18.399 -16.943 1.00 47.62 200 PHE A C 1
ATOM 1591 O O . PHE A 1 200 ? 4.413 17.512 -16.089 1.00 47.62 200 PHE A O 1
ATOM 1598 N N . PHE A 1 201 ? 5.697 18.993 -17.185 1.00 52.19 201 PHE A N 1
ATOM 1599 C CA . PHE A 1 201 ? 6.988 18.530 -16.688 1.00 52.19 201 PHE A CA 1
ATOM 1600 C C . PHE A 1 201 ? 7.546 19.438 -15.588 1.00 52.19 201 PHE A C 1
ATOM 1602 O O . PHE A 1 201 ? 8.495 20.189 -15.786 1.00 52.19 201 PHE A O 1
ATOM 1609 N N . THR A 1 202 ? 7.052 19.299 -14.354 1.00 45.28 202 THR A N 1
ATOM 1610 C CA . THR A 1 202 ? 7.870 19.684 -13.191 1.00 45.28 202 THR A CA 1
ATOM 1611 C C . THR A 1 202 ? 8.974 18.642 -12.975 1.00 45.28 202 THR A C 1
ATOM 1613 O O . THR A 1 202 ? 8.759 17.540 -12.465 1.00 45.28 202 THR A O 1
ATOM 1616 N N . ILE A 1 203 ? 10.146 19.068 -13.431 1.00 45.44 203 ILE A N 1
ATOM 1617 C CA . ILE A 1 203 ? 11.423 18.436 -13.780 1.00 45.44 203 ILE A CA 1
ATOM 1618 C C . ILE A 1 203 ? 12.150 17.525 -12.766 1.00 45.44 203 ILE A C 1
ATOM 1620 O O . ILE A 1 203 ? 13.071 16.840 -13.185 1.00 45.44 203 ILE A O 1
ATOM 1624 N N . GLU A 1 204 ? 11.802 17.382 -11.485 1.00 40.03 204 GLU A N 1
ATOM 1625 C CA . GLU A 1 204 ? 12.861 16.946 -10.535 1.00 40.03 204 GLU A CA 1
ATOM 1626 C C . GLU A 1 204 ? 12.833 15.530 -9.928 1.00 40.03 204 GLU A C 1
ATOM 1628 O O . GLU A 1 204 ? 13.770 15.188 -9.220 1.00 40.03 204 GLU A O 1
ATOM 1633 N N . ASN A 1 205 ? 11.843 14.657 -10.177 1.00 41.38 205 ASN A N 1
ATOM 1634 C CA . ASN A 1 205 ? 11.819 13.344 -9.480 1.00 41.38 205 ASN A CA 1
ATOM 1635 C C . ASN A 1 205 ? 11.229 12.141 -10.246 1.00 41.38 205 ASN A C 1
ATOM 1637 O O . ASN A 1 205 ? 11.053 11.073 -9.655 1.00 41.38 205 ASN A O 1
ATOM 1641 N N . CYS A 1 206 ? 10.866 12.284 -11.526 1.00 42.25 206 CYS A N 1
ATOM 1642 C CA . CYS A 1 206 ? 10.053 11.271 -12.226 1.00 42.25 206 CYS A CA 1
ATOM 1643 C C . CYS A 1 206 ? 10.749 10.589 -13.405 1.00 42.25 206 CYS A C 1
ATOM 1645 O O . CYS A 1 206 ? 10.446 9.428 -13.68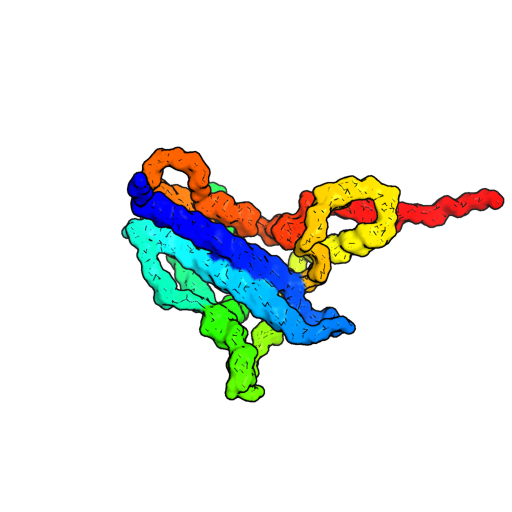3 1.00 42.25 206 CYS A O 1
ATOM 1647 N N . PHE A 1 207 ? 11.688 11.269 -14.055 1.00 44.12 207 PHE A N 1
ATOM 1648 C CA . PHE A 1 207 ? 12.439 10.729 -15.181 1.00 44.12 207 PHE A CA 1
ATOM 1649 C C . PHE A 1 207 ? 13.836 10.333 -14.710 1.00 44.12 207 PHE A C 1
ATOM 1651 O O . PHE A 1 207 ? 14.512 11.101 -14.033 1.00 44.12 207 PHE A O 1
ATOM 1658 N N . GLY A 1 208 ? 14.209 9.080 -14.971 1.00 49.97 208 GLY A N 1
ATOM 1659 C CA . GLY A 1 208 ? 15.474 8.487 -14.527 1.00 49.97 208 GLY A CA 1
ATOM 1660 C C . GLY A 1 208 ? 15.343 7.093 -13.911 1.00 49.97 208 GLY A C 1
ATOM 1661 O O . GLY A 1 208 ? 16.356 6.448 -13.660 1.00 49.97 208 GLY A O 1
ATOM 1662 N N . LYS A 1 209 ? 14.121 6.595 -13.673 1.00 63.31 209 LYS A N 1
ATOM 1663 C CA . LYS A 1 209 ? 13.904 5.203 -13.250 1.00 63.31 209 LYS A CA 1
ATOM 1664 C C . LYS A 1 209 ? 13.011 4.477 -14.245 1.00 63.31 209 LYS A C 1
ATOM 1666 O O . LYS A 1 209 ? 11.840 4.819 -14.392 1.00 63.31 209 LYS A O 1
ATOM 1671 N N . THR A 1 210 ? 13.575 3.467 -14.897 1.00 77.19 210 THR A N 1
ATOM 1672 C CA . THR A 1 210 ? 12.848 2.519 -15.742 1.00 77.19 210 THR A CA 1
ATOM 1673 C C . THR A 1 210 ? 11.784 1.806 -14.913 1.00 77.19 210 THR A C 1
ATOM 1675 O O . THR A 1 210 ? 12.058 1.351 -13.800 1.00 77.19 210 THR A O 1
ATOM 1678 N N . MET A 1 211 ? 10.561 1.738 -15.436 1.00 86.25 211 MET A N 1
ATOM 1679 C CA . MET A 1 211 ? 9.514 0.880 -14.884 1.00 86.25 211 MET A CA 1
ATOM 1680 C C . MET A 1 211 ? 9.587 -0.484 -15.551 1.00 86.25 211 MET A C 1
ATOM 1682 O O . MET A 1 211 ? 9.774 -0.571 -16.761 1.00 86.25 211 MET A O 1
ATOM 1686 N N . TYR A 1 212 ? 9.398 -1.537 -14.764 1.00 87.81 212 TYR A N 1
ATOM 1687 C CA . TYR A 1 212 ? 9.439 -2.909 -15.259 1.00 87.81 212 TYR A CA 1
ATOM 1688 C C . TYR A 1 212 ? 8.035 -3.493 -15.194 1.00 87.81 212 TYR A C 1
ATOM 1690 O O . TYR A 1 212 ? 7.473 -3.595 -14.105 1.00 87.81 212 TYR A O 1
ATOM 1698 N N . GLU A 1 213 ? 7.452 -3.859 -16.340 1.00 91.62 213 GLU A N 1
ATOM 1699 C CA . GLU A 1 213 ? 6.052 -4.312 -16.414 1.00 91.62 213 GLU A CA 1
ATOM 1700 C C . GLU A 1 213 ? 5.698 -5.411 -15.396 1.00 91.62 213 GLU A C 1
ATOM 1702 O O . GLU A 1 213 ? 4.671 -5.268 -14.721 1.00 91.62 213 GLU A O 1
ATOM 1707 N N . PRO A 1 214 ? 6.526 -6.458 -15.189 1.00 92.50 214 PRO A N 1
ATOM 1708 C CA . PRO A 1 214 ? 6.192 -7.489 -14.210 1.00 92.50 214 PRO A CA 1
ATOM 1709 C C . PRO A 1 214 ? 6.230 -6.962 -12.764 1.00 92.50 214 PRO A C 1
ATOM 1711 O O . PRO A 1 214 ? 5.356 -7.294 -11.959 1.00 92.50 214 PRO A O 1
ATOM 1714 N N . SER A 1 215 ? 7.173 -6.066 -12.446 1.00 94.12 215 SER A N 1
ATOM 1715 C CA . SER A 1 215 ? 7.242 -5.381 -11.146 1.00 94.12 215 SER A CA 1
ATOM 1716 C C . SER A 1 215 ? 6.044 -4.449 -10.935 1.00 94.12 215 SER A C 1
ATOM 1718 O O . SER A 1 215 ? 5.470 -4.415 -9.845 1.00 94.12 215 SER A O 1
ATOM 1720 N N . VAL A 1 216 ? 5.599 -3.740 -11.980 1.00 95.62 216 VAL A N 1
ATOM 1721 C CA . VAL A 1 216 ? 4.373 -2.922 -11.968 1.00 95.62 216 VAL A CA 1
ATOM 1722 C C . VAL A 1 216 ? 3.148 -3.792 -11.684 1.00 95.62 216 VAL A C 1
ATOM 1724 O O . VAL A 1 216 ? 2.309 -3.420 -10.862 1.00 95.62 216 VAL A O 1
ATOM 1727 N N . ALA A 1 217 ? 3.037 -4.964 -12.307 1.00 95.88 217 ALA A N 1
ATOM 1728 C CA . ALA A 1 217 ? 1.913 -5.869 -12.085 1.00 95.88 217 ALA A CA 1
ATOM 1729 C C . ALA A 1 217 ? 1.841 -6.371 -10.630 1.00 95.88 217 ALA A C 1
ATOM 1731 O O . ALA A 1 217 ? 0.759 -6.359 -10.026 1.00 95.88 217 ALA A O 1
ATOM 1732 N N . VAL A 1 218 ? 2.975 -6.728 -10.015 1.00 97.44 218 VAL A N 1
ATOM 1733 C CA . VAL A 1 218 ? 3.012 -7.075 -8.582 1.00 97.44 218 VAL A CA 1
ATOM 1734 C C . VAL A 1 218 ? 2.686 -5.851 -7.718 1.00 97.44 218 VAL A C 1
ATOM 1736 O O . VAL A 1 218 ? 1.829 -5.930 -6.837 1.00 97.44 218 VAL A O 1
ATOM 1739 N N . ALA A 1 219 ? 3.273 -4.686 -8.001 1.00 97.38 219 ALA A N 1
ATOM 1740 C CA . ALA A 1 219 ? 3.011 -3.449 -7.263 1.00 97.38 219 ALA A CA 1
ATOM 1741 C C . ALA A 1 219 ? 1.531 -3.017 -7.319 1.00 97.38 219 ALA A C 1
ATOM 1743 O O . ALA A 1 219 ? 0.977 -2.541 -6.327 1.00 97.38 219 ALA A O 1
ATOM 1744 N N . LEU A 1 220 ? 0.836 -3.245 -8.435 1.00 97.38 220 LEU A N 1
ATOM 1745 C CA . LEU A 1 220 ? -0.603 -2.988 -8.538 1.00 97.38 220 LEU A CA 1
ATOM 1746 C C . LEU A 1 220 ? -1.458 -4.014 -7.790 1.00 97.38 220 LEU A C 1
ATOM 1748 O O . LEU A 1 220 ? -2.552 -3.681 -7.327 1.00 97.38 220 LEU A O 1
ATOM 1752 N N . SER A 1 221 ? -0.960 -5.235 -7.627 1.00 97.12 221 SER A N 1
ATOM 1753 C CA . SER A 1 221 ? -1.560 -6.248 -6.750 1.00 97.12 221 SER A CA 1
ATOM 1754 C C . SER A 1 221 ? -1.485 -5.808 -5.285 1.00 97.12 221 SER A C 1
ATOM 1756 O O . SER A 1 221 ? -2.476 -5.843 -4.551 1.00 97.12 221 SER A O 1
ATOM 1758 N N . LEU A 1 222 ? -0.344 -5.244 -4.888 1.00 98.06 222 LEU A N 1
ATOM 1759 C CA . LEU A 1 222 ? -0.151 -4.602 -3.587 1.00 98.06 222 LEU A CA 1
ATOM 1760 C C . LEU A 1 222 ? -1.052 -3.370 -3.398 1.00 98.06 222 LEU A C 1
ATOM 1762 O O . LEU A 1 222 ? -1.706 -3.239 -2.360 1.00 98.06 222 LEU A O 1
ATOM 1766 N N . PHE A 1 223 ? -1.173 -2.517 -4.420 1.00 97.69 223 PHE A N 1
ATOM 1767 C CA . PHE A 1 223 ? -2.104 -1.385 -4.419 1.00 97.69 223 PHE A CA 1
ATOM 1768 C C . PHE A 1 223 ? -3.547 -1.824 -4.149 1.00 97.69 223 PHE A C 1
ATOM 1770 O O . PHE A 1 223 ? -4.227 -1.197 -3.341 1.00 97.69 223 PHE A O 1
ATOM 1777 N N . ARG A 1 224 ? -4.030 -2.914 -4.763 1.00 96.88 224 ARG A N 1
ATOM 1778 C CA . ARG A 1 224 ? -5.401 -3.404 -4.525 1.00 96.88 224 ARG A CA 1
ATOM 1779 C C . ARG A 1 224 ? -5.652 -3.732 -3.050 1.00 96.88 224 ARG A C 1
ATOM 1781 O O . ARG A 1 224 ? -6.729 -3.411 -2.549 1.00 96.88 224 ARG A O 1
ATOM 1788 N N . LYS A 1 225 ? -4.669 -4.313 -2.350 1.00 97.56 225 LYS A N 1
ATOM 1789 C CA . LYS A 1 225 ? -4.753 -4.590 -0.902 1.00 97.56 225 LYS A CA 1
ATOM 1790 C C . LYS A 1 225 ? -4.800 -3.299 -0.086 1.00 97.56 225 LYS A C 1
ATOM 1792 O O . LYS A 1 225 ? -5.639 -3.167 0.801 1.00 97.56 225 LYS A O 1
ATOM 1797 N N . ALA A 1 226 ? -3.946 -2.331 -0.415 1.00 97.94 226 ALA A N 1
ATOM 1798 C CA . ALA A 1 226 ? -3.941 -1.032 0.252 1.00 97.94 226 ALA A CA 1
ATOM 1799 C C . ALA A 1 226 ? -5.235 -0.239 0.014 1.00 97.94 226 ALA A C 1
ATOM 1801 O O . ALA A 1 226 ? -5.779 0.343 0.949 1.00 97.94 226 ALA A O 1
ATOM 1802 N N . ARG A 1 227 ? -5.767 -0.263 -1.213 1.00 97.00 227 ARG A N 1
ATOM 1803 C CA . ARG A 1 227 ? -7.059 0.337 -1.566 1.00 97.00 227 ARG A CA 1
ATOM 1804 C C . ARG A 1 227 ? -8.199 -0.271 -0.765 1.00 97.00 227 ARG A C 1
ATOM 1806 O O . ARG A 1 227 ? -9.055 0.470 -0.303 1.00 97.00 227 ARG A O 1
ATOM 1813 N N . TRP A 1 228 ? -8.214 -1.591 -0.593 1.00 96.50 228 TRP A N 1
ATOM 1814 C CA . TRP A 1 228 ? -9.208 -2.252 0.252 1.00 96.50 228 TRP A CA 1
ATOM 1815 C C . TRP A 1 228 ? -9.134 -1.754 1.702 1.00 96.50 228 TRP A C 1
ATOM 1817 O O . TRP A 1 228 ? -10.141 -1.307 2.246 1.00 96.50 228 TRP A O 1
ATOM 1827 N N . ALA A 1 229 ? -7.939 -1.713 2.299 1.00 96.94 229 ALA A N 1
ATOM 1828 C CA . ALA A 1 229 ? -7.761 -1.172 3.649 1.00 96.94 229 ALA A CA 1
ATOM 1829 C C . ALA A 1 229 ? -8.185 0.303 3.765 1.00 96.94 229 ALA A C 1
ATOM 1831 O O . ALA A 1 229 ? -8.851 0.687 4.728 1.00 96.94 229 ALA A O 1
ATOM 1832 N N . ALA A 1 230 ? -7.855 1.118 2.762 1.00 95.88 230 ALA A N 1
ATOM 1833 C CA . ALA A 1 230 ? -8.282 2.509 2.666 1.00 95.88 230 ALA A CA 1
ATOM 1834 C C . ALA A 1 230 ? -9.806 2.653 2.526 1.00 95.88 230 ALA A C 1
ATOM 1836 O O . ALA A 1 230 ? -10.389 3.530 3.158 1.00 95.88 230 ALA A O 1
ATOM 1837 N N . ALA A 1 231 ? -10.460 1.797 1.738 1.00 94.25 231 ALA A N 1
ATOM 1838 C CA . ALA A 1 231 ? -11.911 1.805 1.560 1.00 94.25 231 ALA A CA 1
ATOM 1839 C C . ALA A 1 231 ? -12.626 1.438 2.867 1.00 94.25 231 ALA A C 1
ATOM 1841 O O . ALA A 1 231 ? -13.558 2.130 3.275 1.00 94.25 231 ALA A O 1
ATOM 1842 N N . CYS A 1 232 ? -12.125 0.425 3.577 1.00 94.50 232 CYS A N 1
ATOM 1843 C CA . CYS A 1 232 ? -12.585 0.079 4.919 1.00 94.50 232 CYS A CA 1
ATOM 1844 C C . CYS A 1 232 ? -12.447 1.259 5.895 1.00 94.50 232 CYS A C 1
ATOM 1846 O O . CYS A 1 232 ? -13.417 1.619 6.558 1.00 94.50 232 CYS A O 1
ATOM 1848 N N . LEU A 1 233 ? -11.271 1.901 5.953 1.00 94.56 233 LEU A N 1
ATOM 1849 C CA . LEU A 1 233 ? -11.040 3.076 6.804 1.00 94.56 233 LEU A CA 1
ATOM 1850 C C . LEU A 1 233 ? -11.968 4.245 6.441 1.00 94.56 233 LEU A C 1
ATOM 1852 O O . LEU A 1 233 ? -12.499 4.918 7.324 1.00 94.56 233 LEU A O 1
ATOM 1856 N N . SER A 1 234 ? -12.170 4.480 5.145 1.00 92.06 234 SER A N 1
ATOM 1857 C CA . SER A 1 234 ? -13.056 5.524 4.637 1.00 92.06 234 SER A CA 1
ATOM 1858 C C . SER A 1 234 ? -14.509 5.290 5.057 1.00 92.06 234 SER A C 1
ATOM 1860 O O . SER A 1 234 ? -15.149 6.221 5.547 1.00 92.06 234 SER A O 1
ATOM 1862 N N . SER A 1 235 ? -14.993 4.048 4.953 1.00 90.12 235 SER A N 1
ATOM 1863 C CA . SER A 1 235 ? -16.352 3.648 5.347 1.00 90.12 235 SER A CA 1
ATOM 1864 C C . SER A 1 235 ? -16.645 3.978 6.815 1.00 90.12 235 SER A C 1
ATOM 1866 O O . SER A 1 235 ? -17.651 4.606 7.141 1.00 90.12 235 SER A O 1
ATOM 1868 N N . VAL A 1 236 ? -15.714 3.662 7.720 1.00 90.19 236 VAL A N 1
ATOM 1869 C CA . VAL A 1 236 ? -15.906 3.909 9.161 1.00 90.19 236 VAL A CA 1
ATOM 1870 C C . VAL A 1 236 ? -15.619 5.356 9.585 1.00 90.19 236 VAL A C 1
ATOM 1872 O O . VAL A 1 236 ? -16.035 5.777 10.665 1.00 90.19 236 VAL A O 1
ATOM 1875 N N . SER A 1 237 ? -14.930 6.148 8.756 1.00 88.38 237 SER A N 1
ATOM 1876 C CA . SER A 1 237 ? -14.433 7.480 9.127 1.00 88.38 237 SER A CA 1
ATOM 1877 C C . SER A 1 237 ? -15.547 8.467 9.481 1.00 88.38 237 SER A C 1
ATOM 1879 O O . SER A 1 237 ? -15.491 9.118 10.528 1.00 88.38 237 SER A O 1
ATOM 1881 N N . SER A 1 238 ? -16.571 8.573 8.631 1.00 80.06 238 SER A N 1
ATOM 1882 C CA . SER A 1 238 ? -17.673 9.520 8.836 1.00 80.06 238 SER A CA 1
ATOM 1883 C C . SER A 1 238 ? -18.517 9.163 10.059 1.00 80.06 238 SER A C 1
ATOM 1885 O O . SER A 1 238 ? -19.000 10.059 10.754 1.00 80.06 238 SER A O 1
ATOM 1887 N N . HIS A 1 239 ? -18.663 7.870 10.359 1.00 84.31 239 HIS A N 1
ATOM 1888 C CA . HIS A 1 239 ? -19.345 7.409 11.564 1.00 84.31 239 HIS A CA 1
ATOM 1889 C C . HIS A 1 239 ? -18.528 7.731 12.821 1.00 84.31 239 HIS A C 1
ATOM 1891 O O . HIS A 1 239 ? -19.045 8.357 13.745 1.00 84.31 239 HIS A O 1
ATOM 1897 N N . ALA A 1 240 ? -17.234 7.401 12.824 1.00 84.44 240 ALA A N 1
ATOM 1898 C CA . ALA A 1 240 ? -16.337 7.673 13.945 1.00 84.44 240 ALA A CA 1
ATOM 1899 C C . ALA A 1 240 ? -16.289 9.160 14.319 1.00 84.44 240 ALA A C 1
ATOM 1901 O O . ALA A 1 240 ? -16.327 9.502 15.501 1.00 84.44 240 ALA A O 1
ATOM 1902 N N . PHE A 1 241 ? -16.263 10.046 13.318 1.00 82.12 241 PHE A N 1
ATOM 1903 C CA . PHE A 1 241 ? -16.283 11.493 13.537 1.00 82.12 241 PHE A CA 1
ATOM 1904 C C . PHE A 1 241 ? -17.540 11.949 14.295 1.00 82.12 241 PHE A C 1
ATOM 1906 O O . PHE A 1 241 ? -17.457 12.794 15.186 1.00 82.12 241 PHE A O 1
ATOM 1913 N N . ARG A 1 242 ? -18.704 11.360 13.979 1.00 79.06 242 ARG A N 1
ATOM 1914 C C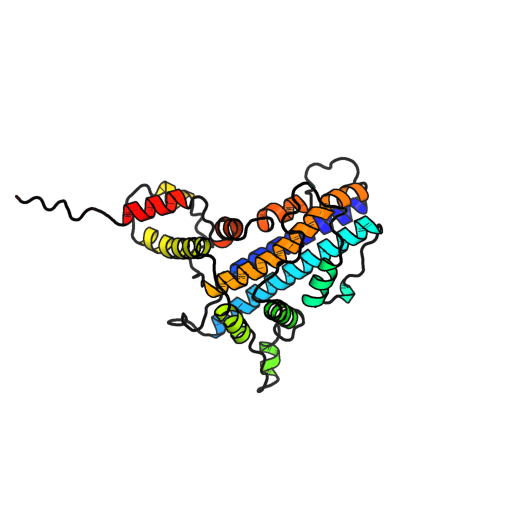A . ARG A 1 242 ? -19.969 11.639 14.678 1.00 79.06 242 ARG A CA 1
ATOM 1915 C C . ARG A 1 242 ? -19.968 11.071 16.098 1.00 79.06 242 ARG A C 1
ATOM 1917 O O . ARG A 1 242 ? -20.355 11.778 17.023 1.00 79.06 242 ARG A O 1
ATOM 1924 N N . VAL A 1 243 ? -19.507 9.830 16.280 1.00 80.69 243 VAL A N 1
ATOM 1925 C CA . VAL A 1 243 ? -19.471 9.145 17.590 1.00 80.69 243 VAL A CA 1
ATOM 1926 C C . VAL A 1 243 ? -18.527 9.831 18.579 1.00 80.69 243 VAL A C 1
ATOM 1928 O O . VAL A 1 243 ? -18.840 9.920 19.764 1.00 80.69 243 VAL A O 1
ATOM 1931 N N . LEU A 1 244 ? -17.408 10.392 18.114 1.00 79.12 244 LEU A N 1
ATOM 1932 C CA . LEU A 1 244 ? -16.480 11.151 18.963 1.00 79.12 244 LEU A CA 1
ATOM 1933 C C . LEU A 1 244 ? -17.046 12.492 19.463 1.00 79.12 244 LEU A C 1
ATOM 1935 O O . LEU A 1 244 ? -16.356 13.175 20.214 1.00 79.12 244 LEU A O 1
ATOM 1939 N N . HIS A 1 245 ? -18.271 12.876 19.071 1.00 69.81 245 HIS A N 1
ATOM 1940 C CA . HIS A 1 245 ? -18.936 14.118 19.487 1.00 69.81 245 HIS A CA 1
ATOM 1941 C C . HIS A 1 245 ? -18.021 15.349 19.384 1.00 69.81 245 HIS A C 1
ATOM 1943 O O . HIS A 1 245 ? -18.057 16.230 20.243 1.00 69.81 245 HIS A O 1
ATOM 1949 N N . ILE A 1 246 ? -17.174 15.408 18.349 1.00 68.25 246 ILE A N 1
ATOM 1950 C CA . ILE A 1 246 ? -16.209 16.497 18.177 1.00 68.25 246 ILE A CA 1
ATOM 1951 C C . ILE A 1 246 ? -17.014 17.802 18.034 1.00 68.25 246 ILE A C 1
ATOM 1953 O O . ILE A 1 246 ? -17.754 17.939 17.054 1.00 68.25 246 ILE A O 1
ATOM 1957 N N . PRO A 1 247 ? -16.944 18.739 19.006 1.00 56.44 247 PRO A N 1
ATOM 1958 C CA . PRO A 1 247 ? -17.834 19.893 19.032 1.00 56.44 247 PRO A CA 1
ATOM 1959 C C . PRO A 1 247 ? -17.645 20.746 17.779 1.00 56.44 247 PRO A C 1
ATOM 1961 O O . PRO A 1 247 ? -16.517 21.123 17.474 1.00 56.44 247 PRO A O 1
ATOM 1964 N N . GLY A 1 248 ? -18.761 21.013 17.088 1.00 52.38 248 GLY A N 1
ATOM 1965 C CA . GLY A 1 248 ? -18.953 21.964 15.988 1.00 52.38 248 GLY A CA 1
ATOM 1966 C C . GLY A 1 248 ? -17.727 22.297 15.139 1.00 52.38 248 GLY A C 1
ATOM 1967 O O . GLY A 1 248 ? -16.943 23.147 15.538 1.00 52.38 248 GLY A O 1
ATOM 1968 N N . ILE A 1 249 ? -17.640 21.679 13.951 1.00 52.41 249 ILE A N 1
ATOM 1969 C CA . ILE A 1 249 ? -16.891 22.117 12.754 1.00 52.41 249 ILE A CA 1
ATOM 1970 C C . ILE A 1 249 ? -15.754 23.089 13.098 1.00 52.41 249 ILE A C 1
ATOM 1972 O O . ILE A 1 249 ? -15.876 24.295 12.892 1.00 52.41 249 ILE A O 1
ATOM 1976 N N . LEU A 1 250 ? -14.638 22.580 13.624 1.00 54.47 250 LEU A N 1
ATOM 1977 C CA . LEU A 1 250 ? -13.394 23.331 13.502 1.00 54.47 250 LEU A CA 1
ATOM 1978 C C . LEU A 1 250 ? -13.074 23.367 12.002 1.00 54.47 250 LEU A C 1
ATOM 1980 O O . LEU A 1 250 ? -12.860 22.298 11.422 1.00 54.47 250 LEU A O 1
ATOM 1984 N N . PRO A 1 251 ? -13.063 24.545 11.353 1.00 55.62 251 PRO A N 1
ATOM 1985 C CA . PRO A 1 251 ? -12.640 24.639 9.966 1.00 55.62 251 PRO A CA 1
ATOM 1986 C C . PRO A 1 251 ? -11.231 24.045 9.846 1.00 55.62 251 PRO A C 1
ATOM 1988 O O . PRO A 1 251 ? -10.332 24.434 10.593 1.00 55.62 251 PRO A O 1
ATOM 1991 N N . GLY A 1 252 ? -11.044 23.085 8.938 1.00 63.12 252 GLY A N 1
ATOM 1992 C CA . GLY A 1 252 ? -9.717 22.575 8.576 1.00 63.12 252 GLY A CA 1
ATOM 1993 C C . GLY A 1 252 ? -9.257 21.267 9.229 1.00 63.12 252 GLY A C 1
ATOM 1994 O O . GLY A 1 252 ? -8.074 20.954 9.123 1.00 63.12 252 GLY A O 1
ATOM 1995 N N . ILE A 1 253 ? -10.129 20.489 9.881 1.00 68.31 253 ILE A N 1
ATOM 1996 C CA . ILE A 1 253 ? -9.778 19.118 10.296 1.00 68.31 253 ILE A CA 1
ATOM 1997 C C . ILE A 1 253 ? -10.371 18.120 9.300 1.00 68.31 253 ILE A C 1
ATOM 1999 O O . ILE A 1 253 ? -11.595 17.992 9.262 1.00 68.31 253 ILE A O 1
ATOM 2003 N N . PRO A 1 254 ? -9.534 17.416 8.517 1.00 78.94 254 PRO A N 1
ATOM 2004 C CA . PRO A 1 254 ? -10.034 16.563 7.456 1.00 78.94 254 PRO A CA 1
ATOM 2005 C C . PRO A 1 254 ? -10.710 15.304 8.001 1.00 78.94 254 PRO A C 1
ATOM 2007 O O . PRO A 1 254 ? -10.341 14.775 9.062 1.00 78.94 254 PRO A O 1
ATOM 2010 N N . TYR A 1 255 ? -11.669 14.790 7.233 1.00 84.62 255 TYR A N 1
ATOM 2011 C CA . TYR A 1 255 ? -12.130 13.413 7.402 1.00 84.62 255 TYR A CA 1
ATOM 2012 C C . TYR A 1 255 ? -11.023 12.448 6.961 1.00 84.62 255 TYR A C 1
ATOM 2014 O O . TYR A 1 255 ? -10.269 12.743 6.037 1.00 84.62 255 TYR A O 1
ATOM 2022 N N . LEU A 1 256 ? -10.933 11.253 7.557 1.00 90.69 256 LEU A N 1
ATOM 2023 C CA . LEU A 1 256 ? -9.912 10.276 7.133 1.00 90.69 256 LEU A CA 1
ATOM 2024 C C . LEU A 1 256 ? -10.124 9.859 5.668 1.00 90.69 256 LEU A C 1
ATOM 2026 O O . LEU A 1 256 ? -9.158 9.631 4.944 1.00 90.69 256 LEU A O 1
ATOM 2030 N N . THR A 1 257 ? -11.379 9.861 5.206 1.00 89.69 257 THR A N 1
ATOM 2031 C CA . THR A 1 257 ? -11.745 9.704 3.790 1.00 89.69 257 THR A CA 1
ATOM 2032 C C . THR A 1 257 ? -11.058 10.724 2.880 1.00 89.69 257 THR A C 1
ATOM 2034 O O . THR A 1 257 ? -10.585 10.352 1.812 1.00 89.69 257 THR A O 1
ATOM 2037 N N . GLU A 1 258 ? -10.951 11.989 3.291 1.00 89.81 258 GLU A N 1
ATOM 2038 C CA . GLU A 1 258 ? -10.304 13.045 2.494 1.00 89.81 258 GLU A CA 1
ATOM 2039 C C . GLU A 1 258 ? -8.792 12.825 2.367 1.00 89.81 258 GLU A C 1
ATOM 2041 O O . GLU A 1 258 ? -8.178 13.293 1.414 1.00 89.81 258 GLU A O 1
ATOM 2046 N N . ILE A 1 259 ? -8.198 12.073 3.297 1.00 92.62 259 ILE A N 1
ATOM 2047 C CA . ILE A 1 259 ? -6.774 11.728 3.289 1.00 92.62 259 ILE A CA 1
ATOM 2048 C C . ILE A 1 259 ? -6.515 10.522 2.382 1.00 92.62 259 ILE A C 1
ATOM 2050 O O . ILE A 1 259 ? -5.570 10.525 1.595 1.00 92.62 259 ILE A O 1
ATOM 2054 N N . VAL A 1 260 ? -7.344 9.477 2.476 1.00 93.00 260 VAL A N 1
ATOM 2055 C CA . VAL A 1 260 ? -7.125 8.243 1.702 1.00 93.00 260 VAL A CA 1
ATOM 2056 C C . VAL A 1 260 ? -7.656 8.325 0.272 1.00 93.00 260 VAL A C 1
ATOM 2058 O O . VAL A 1 260 ? -7.125 7.646 -0.606 1.00 93.00 260 VAL A O 1
ATOM 2061 N N . SER A 1 261 ? -8.678 9.147 0.015 1.00 90.56 261 SER A N 1
ATOM 2062 C CA . SER A 1 261 ? -9.328 9.242 -1.297 1.00 90.56 261 SER A CA 1
ATOM 2063 C C . SER A 1 261 ? -8.376 9.674 -2.420 1.00 90.56 261 SER A C 1
ATOM 2065 O O . SER A 1 261 ? -8.284 8.946 -3.412 1.00 90.56 261 SER A O 1
ATOM 2067 N N . PRO A 1 262 ? -7.580 10.753 -2.269 1.00 89.38 262 PRO A N 1
ATOM 2068 C CA . PRO A 1 262 ? -6.706 11.228 -3.341 1.00 89.38 262 PRO A CA 1
ATOM 2069 C C . PRO A 1 262 ? -5.626 10.223 -3.740 1.00 89.38 262 PRO A C 1
ATOM 2071 O O . PRO A 1 262 ? -5.238 10.183 -4.902 1.00 89.38 262 PRO A O 1
ATOM 2074 N N . GLY A 1 263 ? -5.154 9.406 -2.794 1.00 86.50 263 GLY A N 1
ATOM 2075 C CA . GLY A 1 263 ? -4.059 8.469 -3.027 1.00 86.50 263 GLY A CA 1
ATOM 2076 C C . GLY A 1 263 ? -4.504 7.042 -3.331 1.00 86.50 263 GLY A C 1
ATOM 2077 O O . GLY A 1 263 ? -3.874 6.379 -4.140 1.00 86.50 263 GLY A O 1
ATOM 2078 N N . LEU A 1 264 ? -5.560 6.533 -2.692 1.00 94.12 264 LEU A N 1
ATOM 2079 C CA . LEU A 1 264 ? -5.804 5.087 -2.637 1.00 94.12 264 LEU A CA 1
ATOM 2080 C C . LEU A 1 264 ? -7.179 4.649 -3.144 1.00 94.12 264 LEU A C 1
ATOM 2082 O O . LEU A 1 264 ? -7.317 3.490 -3.530 1.00 94.12 264 LEU A O 1
ATOM 2086 N N . LEU A 1 265 ? -8.181 5.530 -3.218 1.00 92.94 265 LEU A N 1
ATOM 2087 C CA . LEU A 1 265 ? -9.547 5.159 -3.632 1.00 92.94 265 LEU A CA 1
ATOM 2088 C C . LEU A 1 265 ? -9.785 5.303 -5.142 1.00 92.94 265 LEU A C 1
ATOM 2090 O O . LEU A 1 265 ? -10.813 5.801 -5.592 1.00 92.94 265 LEU A O 1
ATOM 2094 N N . HIS A 1 266 ? -8.842 4.800 -5.937 1.00 90.94 266 HIS A N 1
ATOM 2095 C CA . HIS A 1 266 ? -8.864 4.875 -7.400 1.00 90.94 266 HIS A CA 1
ATOM 2096 C C . HIS A 1 266 ? -9.001 3.500 -8.050 1.00 90.94 266 HIS A C 1
ATOM 2098 O O . HIS A 1 266 ? -8.725 2.465 -7.437 1.00 90.94 266 HIS A O 1
ATOM 2104 N N . SER A 1 267 ? -9.395 3.459 -9.326 1.00 92.56 267 SER A N 1
ATOM 2105 C CA . SER A 1 267 ? -9.173 2.258 -10.144 1.00 92.56 267 SER A CA 1
ATOM 2106 C C . SER A 1 267 ? -7.661 1.992 -10.279 1.00 92.56 267 SER A C 1
ATOM 2108 O O . SER A 1 267 ? -6.863 2.907 -10.095 1.00 92.56 267 SER A O 1
ATOM 2110 N N . SER A 1 268 ? -7.239 0.759 -10.586 1.00 92.94 268 SER A N 1
ATOM 2111 C CA . SER A 1 268 ? -5.802 0.471 -10.746 1.00 92.94 268 SER A CA 1
ATOM 2112 C C . SER A 1 268 ? -5.187 1.267 -11.901 1.00 92.94 268 SER A C 1
ATOM 2114 O O . SER A 1 268 ? -4.091 1.792 -11.742 1.00 92.94 268 SER A O 1
ATOM 2116 N N . SER A 1 269 ? -5.914 1.425 -13.012 1.00 91.75 269 SER A N 1
ATOM 2117 C CA . SER A 1 269 ? -5.474 2.221 -14.162 1.00 91.75 269 SER A CA 1
ATOM 2118 C C . SER A 1 269 ? -5.389 3.710 -13.823 1.00 91.75 269 SER A C 1
ATOM 2120 O O . SER A 1 269 ? -4.359 4.321 -14.071 1.00 91.75 269 SER A O 1
ATOM 2122 N N . SER A 1 270 ? -6.414 4.284 -13.177 1.00 91.00 270 SER A N 1
ATOM 2123 C CA . SER A 1 270 ? -6.401 5.699 -12.763 1.00 91.00 270 SER A CA 1
ATOM 2124 C C . SER A 1 270 ? -5.303 5.974 -11.735 1.00 91.00 270 SER A C 1
ATOM 2126 O O . SER A 1 270 ? -4.584 6.963 -11.842 1.00 91.00 270 SER A O 1
ATOM 2128 N N . TYR A 1 271 ? -5.131 5.079 -10.758 1.00 92.88 271 TYR A N 1
ATOM 2129 C CA . TYR A 1 271 ? -4.043 5.185 -9.793 1.00 92.88 271 TYR A CA 1
ATOM 2130 C C . TYR A 1 271 ? -2.688 5.175 -10.496 1.00 92.88 271 TYR A C 1
ATOM 2132 O O . TYR A 1 271 ? -1.881 6.073 -10.268 1.00 92.88 271 TYR A O 1
ATOM 2140 N N . PHE A 1 272 ? -2.459 4.191 -11.371 1.00 92.75 272 PHE A N 1
ATOM 2141 C CA . PHE A 1 272 ? -1.211 4.085 -12.109 1.00 92.75 272 PHE A CA 1
ATOM 2142 C C . PHE A 1 272 ? -0.966 5.339 -12.945 1.00 92.75 272 PHE A C 1
ATOM 2144 O O . PHE A 1 272 ? 0.077 5.962 -12.795 1.00 92.75 272 PHE A O 1
ATOM 2151 N N . GLN A 1 273 ? -1.943 5.759 -13.748 1.00 89.62 273 GLN A N 1
ATOM 2152 C CA . GLN A 1 273 ? -1.849 6.937 -14.602 1.00 89.62 273 GLN A CA 1
ATOM 2153 C C . GLN A 1 273 ? -1.447 8.192 -13.816 1.00 89.62 273 GLN A C 1
ATOM 2155 O O . GLN A 1 273 ? -0.469 8.836 -14.181 1.00 89.62 273 GLN A O 1
ATOM 2160 N N . TYR A 1 274 ? -2.149 8.528 -12.732 1.00 86.38 274 TYR A N 1
ATOM 2161 C CA . TYR A 1 274 ? -1.956 9.813 -12.049 1.00 86.38 274 TYR A CA 1
ATOM 2162 C C . TYR A 1 274 ? -0.881 9.788 -10.958 1.00 86.38 274 TYR A C 1
ATOM 2164 O O . TYR A 1 274 ? -0.146 10.759 -10.800 1.00 86.38 274 TYR A O 1
ATOM 2172 N N . ASN A 1 275 ? -0.755 8.691 -10.207 1.00 86.62 275 ASN A N 1
ATOM 2173 C CA . ASN A 1 275 ? 0.132 8.639 -9.038 1.00 86.62 275 ASN A CA 1
ATOM 2174 C C . ASN A 1 275 ? 1.501 8.035 -9.358 1.00 86.62 275 ASN A C 1
ATOM 2176 O O . ASN A 1 275 ? 2.496 8.416 -8.743 1.00 86.62 275 ASN A O 1
ATOM 2180 N N . ILE A 1 276 ? 1.564 7.112 -10.321 1.00 88.62 276 ILE A N 1
ATOM 2181 C CA . ILE A 1 276 ? 2.794 6.391 -10.665 1.00 88.62 276 ILE A CA 1
ATOM 2182 C C . ILE A 1 276 ? 3.394 6.962 -11.948 1.00 88.62 276 ILE A C 1
ATOM 2184 O O . ILE A 1 276 ? 4.485 7.536 -11.929 1.00 88.62 276 ILE A O 1
ATOM 2188 N N . ALA A 1 277 ? 2.655 6.853 -13.052 1.00 84.38 277 ALA A N 1
ATOM 2189 C CA . ALA A 1 277 ? 3.051 7.303 -14.375 1.00 84.38 277 ALA A CA 1
ATOM 2190 C C . ALA A 1 277 ? 3.010 8.832 -14.520 1.00 84.38 277 ALA A C 1
ATOM 2192 O O . ALA A 1 277 ? 3.785 9.368 -15.308 1.00 84.38 277 ALA A O 1
ATOM 2193 N N . LYS A 1 278 ? 2.197 9.519 -13.706 1.00 82.19 278 LYS A N 1
ATOM 2194 C CA . LYS A 1 278 ? 2.013 10.981 -13.691 1.00 82.19 278 LYS A CA 1
ATOM 2195 C C . LYS A 1 278 ? 1.667 11.554 -15.072 1.00 82.19 278 LYS A C 1
ATOM 2197 O O . LYS A 1 278 ? 2.208 12.571 -15.490 1.00 82.19 278 LYS A O 1
ATOM 2202 N N . LEU A 1 279 ? 0.762 10.874 -15.775 1.00 77.31 279 LEU A N 1
ATOM 2203 C CA . LEU A 1 279 ? 0.282 11.244 -17.106 1.00 77.31 279 LEU A CA 1
ATOM 2204 C C . LEU A 1 279 ? -1.091 11.915 -16.985 1.00 77.31 279 LEU A C 1
ATOM 2206 O O . LEU A 1 279 ? -2.105 11.245 -16.787 1.00 77.31 279 LEU A O 1
ATOM 2210 N N . ASN A 1 280 ? -1.135 13.243 -17.090 1.00 71.94 280 ASN A N 1
ATOM 2211 C CA . ASN A 1 280 ? -2.384 13.989 -16.904 1.00 71.94 280 ASN A CA 1
ATOM 2212 C C . ASN A 1 280 ? -3.290 13.978 -18.153 1.00 71.94 280 ASN A C 1
ATOM 2214 O O . ASN A 1 280 ? -4.507 13.974 -17.993 1.00 71.94 280 ASN A O 1
ATOM 2218 N N . ASP A 1 281 ? -2.721 13.890 -19.364 1.00 71.81 281 ASP A N 1
ATOM 2219 C CA . ASP A 1 281 ? -3.461 13.836 -20.635 1.00 71.81 281 ASP A CA 1
ATOM 2220 C C . ASP A 1 281 ? -2.855 12.805 -21.602 1.00 71.81 281 ASP A C 1
ATOM 2222 O O . ASP A 1 281 ? -2.012 13.098 -22.446 1.00 71.81 281 ASP A O 1
ATOM 2226 N N . VAL A 1 282 ? -3.296 11.555 -21.464 1.00 73.88 282 VAL A N 1
ATOM 2227 C CA . VAL A 1 282 ? -2.856 10.449 -22.328 1.00 73.88 282 VAL A CA 1
ATOM 2228 C C . VAL A 1 282 ? -3.284 10.667 -23.786 1.00 73.88 282 VAL A C 1
ATOM 2230 O O . VAL A 1 282 ? -2.593 10.200 -24.689 1.00 73.88 282 VAL A O 1
ATOM 2233 N N . GLY A 1 283 ? -4.395 11.370 -24.032 1.00 73.94 283 GLY A N 1
ATOM 2234 C CA . GLY A 1 283 ? -4.874 11.666 -25.383 1.00 73.94 283 GLY A CA 1
ATOM 2235 C C . GLY A 1 283 ? -3.931 12.625 -26.100 1.00 73.94 283 GLY A C 1
ATOM 2236 O O . GLY A 1 283 ? -3.387 12.268 -27.145 1.00 73.94 283 GLY A O 1
ATOM 2237 N N . GLY A 1 284 ? -3.658 13.776 -25.481 1.00 69.75 284 GLY A N 1
ATOM 2238 C CA . GLY A 1 284 ? -2.718 14.770 -26.001 1.00 69.75 284 GLY A CA 1
ATOM 2239 C C . GLY A 1 284 ? -1.294 14.229 -26.154 1.00 69.75 284 GLY A C 1
ATOM 2240 O O . GLY A 1 284 ? -0.633 14.508 -27.152 1.00 69.75 284 GLY A O 1
ATOM 2241 N N . ILE A 1 285 ? -0.832 13.373 -25.230 1.00 71.50 285 ILE A N 1
ATOM 2242 C CA . ILE A 1 285 ? 0.476 12.706 -25.364 1.00 71.50 285 ILE A CA 1
ATOM 2243 C C . ILE A 1 285 ? 0.516 11.811 -26.610 1.00 71.50 285 ILE A C 1
ATOM 2245 O O . ILE A 1 285 ? 1.483 11.861 -27.368 1.00 71.50 285 ILE A O 1
ATOM 2249 N N . ASN A 1 286 ? -0.509 10.985 -26.834 1.00 75.19 286 ASN A N 1
ATOM 2250 C CA . ASN A 1 286 ? -0.552 10.113 -28.009 1.00 75.19 286 ASN A CA 1
ATOM 2251 C C . ASN A 1 286 ? -0.613 10.913 -29.316 1.00 75.19 286 ASN A C 1
ATOM 2253 O O . ASN A 1 286 ? 0.058 10.547 -30.279 1.00 75.19 286 ASN A O 1
ATOM 2257 N N . GLU A 1 287 ? -1.378 12.005 -29.342 1.00 73.62 287 GLU A N 1
ATOM 2258 C CA . GLU A 1 287 ? -1.449 12.914 -30.488 1.00 73.62 287 GLU A CA 1
ATOM 2259 C C . GLU A 1 287 ? -0.071 13.514 -30.797 1.00 73.62 287 GLU A C 1
ATOM 2261 O O . GLU A 1 287 ? 0.421 13.374 -31.919 1.00 73.62 287 GLU A O 1
ATOM 2266 N N . ALA A 1 288 ? 0.612 14.064 -29.789 1.00 69.19 288 ALA A N 1
ATOM 2267 C CA . ALA A 1 288 ? 1.961 14.601 -29.939 1.00 69.19 288 ALA A CA 1
ATOM 2268 C C . ALA A 1 288 ? 2.955 13.539 -30.446 1.00 69.19 288 ALA A C 1
ATOM 2270 O O . ALA A 1 288 ? 3.675 13.784 -31.412 1.00 69.19 288 ALA A O 1
ATOM 2271 N N . LEU A 1 289 ? 2.950 12.333 -29.861 1.00 71.00 289 LEU A N 1
ATOM 2272 C CA . LEU A 1 289 ? 3.784 11.199 -30.295 1.00 71.00 289 LEU A CA 1
ATOM 2273 C C . LEU A 1 289 ? 3.503 10.760 -31.735 1.00 71.00 289 LEU A C 1
ATOM 2275 O O . LEU A 1 289 ? 4.436 10.406 -32.458 1.00 71.00 289 LEU A O 1
ATOM 2279 N N . SER A 1 290 ? 2.244 10.799 -32.170 1.00 74.50 290 SER A N 1
ATOM 2280 C CA . SER A 1 290 ? 1.880 10.477 -33.551 1.00 74.50 290 SER A CA 1
ATOM 2281 C C . SER A 1 290 ? 2.375 11.527 -34.550 1.00 74.50 290 SER A C 1
ATOM 2283 O O . SER A 1 290 ? 2.864 11.154 -35.615 1.00 74.50 290 SER A O 1
ATOM 2285 N N . ALA A 1 291 ? 2.351 12.811 -34.178 1.00 66.25 291 ALA A N 1
ATOM 2286 C CA . ALA A 1 291 ? 2.857 13.909 -35.003 1.00 66.25 291 ALA A CA 1
ATOM 2287 C C . ALA A 1 291 ? 4.383 13.853 -35.197 1.00 66.25 291 ALA A C 1
ATOM 2289 O O . ALA A 1 291 ? 4.899 14.307 -36.212 1.00 66.25 291 ALA A O 1
ATOM 2290 N N . ILE A 1 292 ? 5.112 13.254 -34.251 1.00 64.19 292 ILE A N 1
ATOM 2291 C CA . ILE A 1 292 ? 6.572 13.080 -34.327 1.00 64.19 292 ILE A CA 1
ATOM 2292 C C . ILE A 1 292 ? 6.963 11.953 -35.295 1.00 64.19 292 ILE A C 1
ATOM 2294 O O . ILE A 1 292 ? 8.047 11.983 -35.872 1.00 64.19 292 ILE A O 1
ATOM 2298 N N . ARG A 1 293 ? 6.094 10.952 -35.499 1.00 56.34 293 ARG A N 1
ATOM 2299 C CA . ARG A 1 293 ? 6.406 9.775 -36.327 1.00 56.34 293 ARG A CA 1
ATOM 2300 C C . ARG A 1 293 ? 6.318 10.007 -37.846 1.00 56.34 293 ARG A C 1
ATOM 2302 O O . ARG A 1 293 ? 6.648 9.073 -38.566 1.00 56.34 293 ARG A O 1
ATOM 2309 N N . PHE A 1 294 ? 5.966 11.206 -38.331 1.00 44.28 294 PHE A N 1
ATOM 2310 C CA . PHE A 1 294 ? 6.004 11.551 -39.764 1.00 44.28 294 PHE A CA 1
ATOM 2311 C C . PHE A 1 294 ? 6.230 13.058 -40.034 1.00 44.28 294 PHE A C 1
ATOM 2313 O O . PHE A 1 294 ? 5.280 13.837 -39.965 1.00 44.28 294 PHE A O 1
ATOM 2320 N N . PRO A 1 295 ? 7.416 13.489 -40.498 1.00 44.03 295 PRO A N 1
ATOM 2321 C CA . PRO A 1 295 ? 7.496 14.279 -41.715 1.00 44.03 295 PRO A CA 1
ATOM 2322 C C . PRO A 1 295 ? 7.421 13.295 -42.889 1.00 44.03 295 PRO A C 1
ATOM 2324 O O . PRO A 1 295 ? 8.261 12.406 -43.007 1.00 44.03 295 PRO A O 1
ATOM 2327 N N . ASN A 1 296 ? 6.373 13.390 -43.704 1.00 42.62 296 ASN A N 1
ATOM 2328 C CA . ASN A 1 296 ? 6.208 12.547 -44.886 1.00 42.62 296 ASN A CA 1
ATOM 2329 C C . ASN A 1 296 ? 7.482 12.566 -45.750 1.00 42.62 296 ASN A C 1
ATOM 2331 O O . ASN A 1 296 ? 7.984 13.635 -46.088 1.00 42.62 296 ASN A O 1
ATOM 2335 N N . GLU A 1 297 ? 7.949 11.388 -46.165 1.00 44.62 297 GLU A N 1
ATOM 2336 C CA . GLU A 1 297 ? 8.958 11.198 -47.221 1.00 44.62 297 GLU A CA 1
ATOM 2337 C C . GLU A 1 297 ? 8.425 11.561 -48.631 1.00 44.62 297 GLU A C 1
ATOM 2339 O O . GLU A 1 297 ? 9.001 11.141 -49.627 1.00 44.62 297 GLU A O 1
ATOM 2344 N N . ASP A 1 298 ? 7.350 12.353 -48.740 1.00 47.59 298 ASP A N 1
ATOM 2345 C CA . ASP A 1 298 ? 6.680 12.649 -50.017 1.00 47.59 298 ASP A CA 1
ATOM 2346 C C . ASP A 1 298 ? 7.043 14.009 -50.643 1.00 47.59 298 ASP A C 1
ATOM 2348 O O . ASP A 1 298 ? 6.602 14.287 -51.751 1.00 47.59 298 ASP A O 1
ATOM 2352 N N . ASP A 1 299 ? 7.917 14.823 -50.038 1.00 45.59 299 ASP A N 1
ATOM 2353 C CA . ASP A 1 299 ? 8.418 16.054 -50.687 1.00 45.59 299 ASP A CA 1
ATOM 2354 C C . ASP A 1 299 ? 9.754 15.814 -51.421 1.00 45.59 299 ASP A C 1
ATOM 2356 O O . ASP A 1 299 ? 10.714 16.580 -51.307 1.00 45.59 299 ASP A O 1
ATOM 2360 N N . THR A 1 300 ? 9.821 14.730 -52.198 1.00 47.75 300 THR A N 1
ATOM 2361 C CA . THR A 1 300 ? 10.736 14.645 -53.348 1.00 47.75 300 THR A CA 1
ATOM 2362 C C . THR A 1 300 ? 9.931 14.823 -54.631 1.00 47.75 300 THR A C 1
ATOM 2364 O O . THR A 1 300 ? 9.799 13.903 -55.431 1.00 47.75 300 THR A O 1
ATOM 2367 N N . GLU A 1 301 ? 9.383 16.025 -54.831 1.00 45.38 301 GLU A N 1
ATOM 2368 C CA . GLU A 1 301 ? 9.085 16.477 -56.190 1.00 45.38 301 GLU A CA 1
ATOM 2369 C C . GLU A 1 301 ? 10.376 17.003 -56.824 1.00 45.38 301 GLU A C 1
ATOM 2371 O O . GLU A 1 301 ? 11.070 17.872 -56.293 1.00 45.38 301 GLU A O 1
ATOM 2376 N N . GLU A 1 302 ? 10.703 16.352 -57.934 1.00 44.31 302 GLU A N 1
ATOM 2377 C CA . GLU A 1 302 ? 11.775 16.639 -58.872 1.00 44.31 302 GLU A CA 1
ATOM 2378 C C . GLU A 1 302 ? 11.721 18.091 -59.374 1.00 44.31 302 GLU A C 1
ATOM 2380 O O . GLU A 1 302 ? 10.658 18.570 -59.757 1.00 44.31 302 GLU A O 1
ATOM 2385 N N . ASP A 1 303 ? 12.891 18.731 -59.459 1.00 44.62 303 ASP A N 1
ATOM 2386 C CA . ASP A 1 303 ? 13.249 19.681 -60.524 1.00 44.62 303 ASP A CA 1
ATOM 2387 C C . ASP A 1 303 ? 14.757 19.568 -60.828 1.00 44.62 303 ASP A C 1
ATOM 2389 O O . ASP A 1 303 ? 15.578 19.631 -59.878 1.00 44.62 303 ASP A O 1
#